Protein 3B85 (pdb70)

B-factor: mean 59.07, std 11.17, range [37.69, 152.29]

Solvent-accessible surface area: 19766 Å² total

Foldseek 3Di:
DDDQDDPLSVVQLVLQVPFFEEEEAEDPQLCQQLVLCVQVVCCVVQLFQAEEEEEAPDDPPDDRDDDPPDVVQPVVVVSCVCPPVVCSVVVCVRRYHYYYLSVPDAADERYEYEYEQCVRDACVSVVVVSYHYSYHYYYHVVVVVVCVVCVPPPSYYYRYGYPSSRDDDPVVVVVVVVVD/DDQQDDPLRVVQVVLQVVFFEEEEAEDPQLCQQLVLCVQVVCCVVQLFQAEEEEEAPDDPPDDDDDVVPVVQVVVLVSCVVPPVVCSVVVVVRSYHGYYLVVPPAADERYEYEYEQQQRAAPVSVVVVSYHYSYHYYYHNVGCVVVCVVCVPPPSYYYRYGYPVSRDDDVVVVVVVVVVD

Structure (mmCIF, N/CA/C/O backbone):
data_3B85
#
_entry.id   3B85
#
_cell.length_a   98.668
_cell.length_b   98.668
_cell.length_c   36.675
_cell.angle_alpha   90.000
_cell.angle_beta   90.000
_cell.angle_gamma   120.000
#
_symmetry.space_group_name_H-M   'P 3'
#
loop_
_entity.id
_entity.type
_entity.pdbx_description
1 polymer 'Phosphate starvation-inducible protein'
2 non-polymer 'SULFATE ION'
3 water water
#
loop_
_atom_site.group_PDB
_atom_site.id
_atom_site.type_symbol
_atom_site.label_atom_id
_atom_site.label_alt_id
_atom_site.label_comp_id
_atom_site.label_asym_id
_atom_site.label_entity_id
_atom_site.label_seq_id
_atom_site.pdbx_PDB_ins_code
_atom_site.Cartn_x
_atom_site.Cartn_y
_atom_site.Cartn_z
_atom_site.occupancy
_atom_site.B_iso_or_equiv
_atom_site.auth_seq_id
_atom_site.auth_comp_id
_atom_site.auth_asym_id
_atom_site.auth_atom_id
_atom_site.pdbx_PDB_model_num
ATOM 1 N N . VAL A 1 4 ? 27.183 90.901 4.339 1.00 83.75 116 VAL A N 1
ATOM 2 C CA . VAL A 1 4 ? 26.479 91.453 5.543 1.00 83.31 116 VAL A CA 1
ATOM 3 C C . VAL A 1 4 ? 26.202 90.322 6.571 1.00 83.07 116 VAL A C 1
ATOM 4 O O . VAL A 1 4 ? 27.170 89.752 7.108 1.00 83.23 116 VAL A O 1
ATOM 8 N N . ILE A 1 5 ? 24.928 89.987 6.831 1.00 81.81 117 ILE A N 1
ATOM 9 C CA . ILE A 1 5 ? 24.565 89.059 7.931 1.00 80.93 117 ILE A CA 1
ATOM 10 C C . ILE A 1 5 ? 24.617 87.598 7.469 1.00 79.99 117 ILE A C 1
ATOM 11 O O . ILE A 1 5 ? 23.871 87.205 6.569 1.00 80.62 117 ILE A O 1
ATOM 16 N N . ARG A 1 6 ? 25.490 86.805 8.088 1.00 78.17 118 ARG A N 1
ATOM 17 C CA . ARG A 1 6 ? 25.696 85.416 7.690 1.00 77.25 118 ARG A CA 1
ATOM 18 C C . ARG A 1 6 ? 26.212 84.604 8.864 1.00 75.17 118 ARG A C 1
ATOM 19 O O . ARG A 1 6 ? 26.897 85.162 9.724 1.00 75.22 118 ARG A O 1
ATOM 27 N N . PRO A 1 7 ? 25.891 83.289 8.905 1.00 72.58 119 PRO A N 1
ATOM 28 C CA . PRO A 1 7 ? 26.609 82.362 9.770 1.00 71.26 119 PRO A CA 1
ATOM 29 C C . PRO A 1 7 ? 28.087 82.402 9.425 1.00 68.50 119 PRO A C 1
ATOM 30 O O . PRO A 1 7 ? 28.454 82.413 8.243 1.00 67.58 119 PRO A O 1
ATOM 34 N N . LYS A 1 8 ? 28.923 82.443 10.446 1.00 66.22 120 LYS A N 1
ATOM 35 C CA . LYS A 1 8 ? 30.350 82.463 10.251 1.00 64.69 120 LYS A CA 1
ATOM 36 C C . LYS A 1 8 ? 31.031 81.191 10.791 1.00 63.80 120 LYS A C 1
ATOM 37 O O . LYS A 1 8 ? 32.030 80.782 10.254 1.00 65.00 120 LYS A O 1
ATOM 43 N N . THR A 1 9 ? 30.487 80.551 11.816 1.00 61.32 121 THR A N 1
ATOM 44 C CA . THR A 1 9 ? 31.120 79.384 12.409 1.00 59.20 121 THR A CA 1
ATOM 45 C C . THR A 1 9 ? 30.273 78.164 12.044 1.00 58.11 121 THR A C 1
ATOM 46 O O . THR A 1 9 ? 29.168 78.316 11.531 1.00 57.39 121 THR A O 1
ATOM 50 N N . LEU A 1 10 ? 30.785 76.955 12.291 1.00 56.65 122 LEU A N 1
ATOM 51 C CA . LEU A 1 10 ? 30.023 75.747 11.996 1.00 56.04 122 LEU A CA 1
ATOM 52 C C . LEU A 1 10 ? 28.760 75.736 12.825 1.00 55.65 122 LEU A C 1
ATOM 53 O O . LEU A 1 10 ? 27.667 75.507 12.297 1.00 55.52 122 LEU A O 1
ATOM 58 N N . GLY A 1 11 ? 28.912 76.012 14.119 1.00 55.40 123 GLY A N 1
ATOM 59 C CA . GLY A 1 11 ? 27.773 76.137 15.033 1.00 54.66 123 GLY A CA 1
ATOM 60 C C . GLY A 1 11 ? 26.669 77.065 14.554 1.00 54.28 123 GLY A C 1
ATOM 61 O O . GLY A 1 11 ? 25.511 76.763 14.743 1.00 53.85 123 GLY A O 1
ATOM 62 N N . GLN A 1 12 ? 27.036 78.184 13.933 1.00 53.84 124 GLN A N 1
ATOM 63 C CA . GLN A 1 12 ? 26.071 79.159 13.394 1.00 54.52 124 GLN A CA 1
ATOM 64 C C . GLN A 1 12 ? 25.319 78.644 12.190 1.00 54.96 124 GLN A C 1
ATOM 65 O O . GLN A 1 12 ? 24.112 78.901 12.033 1.00 56.00 124 GLN A O 1
ATOM 71 N N . LYS A 1 13 ? 26.04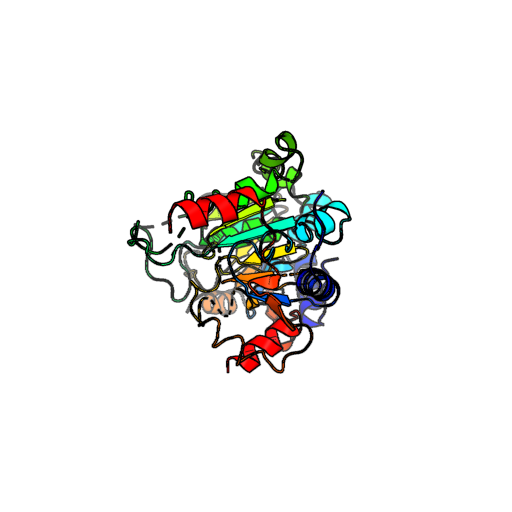1 77.948 11.325 1.00 55.69 125 LYS A N 1
ATOM 72 C CA . LYS A 1 13 ? 25.452 77.349 10.124 1.00 56.60 125 LYS A CA 1
ATOM 73 C C . LYS A 1 13 ? 24.414 76.329 10.539 1.00 55.39 125 LYS A C 1
ATOM 74 O O . LYS A 1 13 ? 23.318 76.280 9.990 1.00 55.69 125 LYS A O 1
ATOM 80 N N . HIS A 1 14 ? 24.760 75.545 11.551 1.00 54.94 126 HIS A N 1
ATOM 81 C CA . HIS A 1 14 ? 23.924 74.442 12.000 1.00 53.81 126 HIS A CA 1
ATOM 82 C C . HIS A 1 14 ? 22.663 74.977 12.608 1.00 54.05 126 HIS A C 1
ATOM 83 O O . HIS A 1 14 ? 21.580 74.414 12.431 1.00 54.48 126 HIS A O 1
ATOM 90 N N . TYR A 1 15 ? 22.816 76.108 13.293 1.00 54.24 127 TYR A N 1
ATOM 91 C CA . TYR A 1 15 ? 21.704 76.804 13.958 1.00 53.86 127 TYR A CA 1
ATOM 92 C C . TYR A 1 15 ? 20.656 77.315 12.983 1.00 53.67 127 TYR A C 1
ATOM 93 O O . TYR A 1 15 ? 19.487 77.178 13.153 1.00 54.30 127 TYR A O 1
ATOM 102 N N . VAL A 1 16 ? 21.120 77.932 11.943 1.00 55.03 128 VAL A N 1
ATOM 103 C CA . VAL A 1 16 ? 20.255 78.534 10.938 1.00 55.51 128 VAL A CA 1
ATOM 104 C C . VAL A 1 16 ? 19.569 77.401 10.172 1.00 55.75 128 VAL A C 1
ATOM 105 O O . VAL A 1 16 ? 18.392 77.442 9.911 1.00 56.20 128 VAL A O 1
ATOM 109 N N . ASP A 1 17 ? 20.326 76.366 9.861 1.00 56.06 129 ASP A N 1
ATOM 110 C CA . ASP A 1 17 ? 19.772 75.110 9.352 1.00 56.64 129 ASP A CA 1
ATOM 111 C C . ASP A 1 17 ? 18.666 74.481 10.241 1.00 56.23 129 ASP A C 1
ATOM 112 O O . ASP A 1 17 ? 17.683 73.994 9.739 1.00 56.17 129 ASP A O 1
ATOM 117 N N . ALA A 1 18 ? 18.803 74.544 11.566 1.00 56.34 130 ALA A N 1
ATOM 118 C CA . ALA A 1 18 ? 17.779 74.068 12.483 1.00 55.25 130 ALA A CA 1
ATOM 119 C C . ALA A 1 18 ? 16.546 74.947 12.410 1.00 55.35 130 ALA A C 1
ATOM 120 O O . ALA A 1 18 ? 15.434 74.445 12.356 1.00 55.61 130 ALA A O 1
ATOM 122 N N . ILE A 1 19 ? 16.722 76.260 12.417 1.00 55.70 131 ILE A N 1
ATOM 123 C CA . ILE A 1 19 ? 15.600 77.171 12.228 1.00 55.64 131 ILE A CA 1
ATOM 124 C C . ILE A 1 19 ? 14.880 76.836 10.914 1.00 56.48 131 ILE A C 1
ATOM 125 O O . ILE A 1 19 ? 13.669 76.797 10.861 1.00 56.55 131 ILE A O 1
ATOM 130 N N . ASP A 1 20 ? 15.613 76.561 9.852 1.00 57.66 132 ASP A N 1
ATOM 131 C CA . ASP A 1 20 ? 14.955 76.219 8.596 1.00 58.31 132 ASP A CA 1
ATOM 132 C C . ASP A 1 20 ? 14.088 74.954 8.665 1.00 59.00 132 ASP A C 1
ATOM 133 O O . ASP A 1 20 ? 13.085 74.861 7.998 1.00 58.97 132 ASP A O 1
ATOM 138 N N . THR A 1 21 ? 14.476 73.977 9.464 1.00 59.25 133 THR A N 1
ATOM 139 C CA . THR A 1 21 ? 13.886 72.662 9.340 1.00 59.82 133 THR A CA 1
ATOM 140 C C . THR A 1 21 ? 12.991 72.274 10.525 1.00 59.53 133 THR A C 1
ATOM 141 O O . THR A 1 21 ? 12.423 71.186 10.531 1.00 58.69 133 THR A O 1
ATOM 145 N N . ASN A 1 22 ? 12.883 73.161 11.514 1.00 59.70 134 ASN A N 1
ATOM 146 C CA . ASN A 1 22 ? 12.101 72.926 12.740 1.00 59.19 134 ASN A CA 1
ATOM 147 C C . ASN A 1 22 ? 11.157 74.090 13.000 1.00 58.58 134 ASN A C 1
ATOM 148 O O . ASN A 1 22 ? 11.435 75.217 12.628 1.00 58.89 134 ASN A O 1
ATOM 153 N N . THR A 1 23 ? 10.034 73.789 13.653 1.00 57.84 135 THR A N 1
ATOM 154 C CA . THR A 1 23 ? 9.056 74.779 14.017 1.00 57.03 135 THR A CA 1
ATOM 155 C C . THR A 1 23 ? 9.463 75.551 15.277 1.00 56.63 135 THR A C 1
ATOM 156 O O . THR A 1 23 ? 9.134 76.751 15.363 1.00 56.25 135 THR A O 1
ATOM 160 N N . ILE A 1 24 ? 10.148 74.895 16.226 1.00 55.31 136 ILE A N 1
ATOM 161 C CA . ILE A 1 24 ? 10.642 75.578 17.419 1.00 55.61 136 ILE A CA 1
ATOM 162 C C . ILE A 1 24 ? 12.107 75.239 17.606 1.00 56.00 136 ILE A C 1
ATOM 163 O O . ILE A 1 24 ? 12.475 74.071 17.626 1.00 55.35 136 ILE A O 1
ATOM 168 N N . VAL A 1 25 ? 12.929 76.275 17.738 1.00 55.76 137 VAL A N 1
ATOM 169 C CA . VAL A 1 25 ? 14.320 76.119 17.994 1.00 56.39 137 VAL A CA 1
ATOM 170 C C . VAL A 1 25 ? 14.701 76.900 19.262 1.00 57.07 137 VAL A C 1
ATOM 171 O O . VAL A 1 25 ? 14.199 78.013 19.513 1.00 58.10 137 VAL A O 1
ATOM 175 N N . PHE A 1 26 ? 15.572 76.282 20.050 1.00 57.64 138 PHE A N 1
ATOM 176 C CA . PHE A 1 26 ? 16.198 76.902 21.233 1.00 57.77 138 PHE A CA 1
ATOM 177 C C . PHE A 1 26 ? 17.640 77.173 20.859 1.00 57.23 138 PHE A C 1
ATOM 178 O O . PHE A 1 26 ? 18.346 76.267 20.523 1.00 55.70 138 PHE A O 1
ATOM 186 N N . GLY A 1 27 ? 18.014 78.447 20.839 1.00 58.28 139 GLY A N 1
ATOM 187 C CA . GLY A 1 27 ? 19.364 78.877 20.542 1.00 58.40 139 GLY A CA 1
ATOM 188 C C . GLY A 1 27 ? 19.968 79.319 21.855 1.00 59.27 139 GLY A C 1
ATOM 189 O O . GLY A 1 27 ? 19.676 80.411 22.347 1.00 58.81 139 GLY A O 1
ATOM 190 N N . LEU A 1 28 ? 20.823 78.477 22.428 1.00 59.71 140 LEU A N 1
ATOM 191 C CA . LEU A 1 28 ? 21.438 78.802 23.705 1.00 60.36 140 LEU A CA 1
ATOM 192 C C . LEU A 1 28 ? 22.912 79.026 23.525 1.00 60.06 140 LEU A C 1
ATOM 193 O O . LEU A 1 28 ? 23.590 78.212 22.972 1.00 60.69 140 LEU A O 1
ATOM 198 N N . GLY A 1 29 ? 23.417 80.156 23.978 1.00 60.78 141 GLY A N 1
ATOM 199 C CA . GLY A 1 29 ? 24.852 80.395 23.929 1.00 60.26 141 GLY A CA 1
ATOM 200 C C . GLY A 1 29 ? 25.186 81.683 24.622 1.00 60.01 141 GLY A C 1
ATOM 201 O O . GLY A 1 29 ? 24.291 82.350 25.131 1.00 60.41 141 GLY A O 1
ATOM 202 N N . PRO A 1 30 ? 26.474 82.043 24.630 1.00 59.07 142 PRO A N 1
ATOM 203 C CA . PRO A 1 30 ? 26.938 83.263 25.231 1.00 58.62 142 PRO A CA 1
ATOM 204 C C . PRO A 1 30 ? 26.639 84.480 24.365 1.00 58.71 142 PRO A C 1
ATOM 205 O O . PRO A 1 30 ? 26.478 84.350 23.152 1.00 58.79 142 PRO A O 1
ATOM 209 N N . ALA A 1 31 ? 26.596 85.656 24.988 1.00 58.06 143 ALA A N 1
ATOM 210 C CA . ALA A 1 31 ? 26.558 86.924 24.244 1.00 58.10 143 ALA A CA 1
ATOM 211 C C . ALA A 1 31 ? 27.534 86.881 23.084 1.00 57.52 143 ALA A C 1
ATOM 212 O O . ALA A 1 31 ? 28.657 86.476 23.284 1.00 58.10 143 ALA A O 1
ATOM 214 N N . GLY A 1 32 ? 27.120 87.312 21.898 1.00 56.95 144 GLY A N 1
ATOM 215 C CA . GLY A 1 32 ? 28.021 87.464 20.752 1.00 56.39 144 GLY A CA 1
ATOM 216 C C . GLY A 1 32 ? 28.109 86.240 19.851 1.00 56.18 144 GLY A C 1
ATOM 217 O O . GLY A 1 32 ? 28.806 86.265 18.844 1.00 56.92 144 GLY A O 1
ATOM 218 N N . SER A 1 33 ? 27.368 85.184 20.180 1.00 56.15 145 SER A N 1
ATOM 219 C CA . SER A 1 33 ? 27.409 83.900 19.434 1.00 55.92 145 SER A CA 1
ATOM 220 C C . SER A 1 33 ? 26.412 83.843 18.281 1.00 55.85 145 SER A C 1
ATOM 221 O O . SER A 1 33 ? 26.371 82.858 17.533 1.00 55.41 145 SER A O 1
ATOM 224 N N . GLY A 1 34 ? 25.613 84.912 18.149 1.00 56.55 146 GLY A N 1
ATOM 225 C CA . GLY A 1 34 ? 24.648 85.082 17.054 1.00 56.16 146 GLY A CA 1
ATOM 226 C C . GLY A 1 34 ? 23.325 84.422 17.344 1.00 56.64 146 GLY A C 1
ATOM 227 O O . GLY A 1 34 ? 22.479 84.353 16.483 1.00 56.96 146 GLY A O 1
ATOM 228 N N . LYS A 1 35 ? 23.141 83.952 18.571 1.00 57.88 147 LYS A N 1
ATOM 229 C CA . LYS A 1 35 ? 21.948 83.223 18.953 1.00 59.18 147 LYS A CA 1
ATOM 230 C C . LYS A 1 35 ? 20.685 84.063 18.767 1.00 59.56 147 LYS A C 1
ATOM 231 O O . LYS A 1 35 ? 19.657 83.547 18.286 1.00 61.39 147 LYS A O 1
ATOM 237 N N . THR A 1 36 ? 20.755 85.347 19.101 1.00 59.78 148 THR A N 1
ATOM 238 C CA . THR A 1 36 ? 19.592 86.266 18.963 1.00 59.55 148 THR A CA 1
ATOM 239 C C . THR A 1 36 ? 19.592 86.973 17.636 1.00 58.39 148 THR A C 1
ATOM 240 O O . THR A 1 36 ? 18.608 87.011 16.933 1.00 58.84 148 THR A O 1
ATOM 244 N N . TYR A 1 37 ? 20.735 87.483 17.273 1.00 57.78 149 TYR A N 1
ATOM 245 C CA . TYR A 1 37 ? 20.911 88.164 16.005 1.00 57.10 149 TYR A CA 1
ATOM 246 C C . TYR A 1 37 ? 20.535 87.360 14.749 1.00 56.48 149 TYR A C 1
ATOM 247 O O . TYR A 1 37 ? 19.967 87.903 13.816 1.00 54.85 149 TYR A O 1
ATOM 256 N N . LEU A 1 38 ? 20.927 86.077 14.709 1.00 56.09 150 LEU A N 1
ATOM 257 C CA . LEU A 1 38 ? 20.738 85.264 13.508 1.00 55.23 150 LEU A CA 1
ATOM 258 C C . LEU A 1 38 ? 19.309 84.770 13.483 1.00 55.18 150 LEU A C 1
ATOM 259 O O . LEU A 1 38 ? 18.756 84.570 12.417 1.00 55.95 150 LEU A O 1
ATOM 264 N N . ALA A 1 39 ? 18.692 84.615 14.646 1.00 54.90 151 ALA A N 1
ATOM 265 C CA . ALA A 1 39 ? 17.257 84.331 14.688 1.00 55.35 151 ALA A CA 1
ATOM 266 C C . ALA A 1 39 ? 16.441 85.489 14.052 1.00 55.75 151 ALA A C 1
ATOM 267 O O . ALA A 1 39 ? 15.575 85.281 13.192 1.00 54.88 151 ALA A O 1
ATOM 277 N N . ALA A 1 41 ? 17.587 87.812 11.972 1.00 55.78 153 ALA A N 1
ATOM 278 C CA . ALA A 1 41 ? 17.853 87.863 10.527 1.00 55.62 153 ALA A CA 1
ATOM 279 C C . ALA A 1 41 ? 16.954 86.838 9.768 1.00 55.24 153 ALA A C 1
ATOM 280 O O . ALA A 1 41 ? 16.425 87.118 8.690 1.00 54.73 153 ALA A O 1
ATOM 282 N N . LYS A 1 42 ? 16.736 85.666 10.349 1.00 54.77 154 LYS A N 1
ATOM 283 C CA . LYS A 1 42 ? 15.864 84.689 9.700 1.00 54.50 154 LYS A CA 1
ATOM 284 C C . LYS A 1 42 ? 14.412 85.121 9.771 1.00 54.08 154 LYS A C 1
ATOM 285 O O . LYS A 1 42 ? 13.618 84.885 8.844 1.00 54.19 154 LYS A O 1
ATOM 291 N N . ALA A 1 43 ? 14.046 85.763 10.871 1.00 53.98 155 ALA A N 1
ATOM 292 C CA . ALA A 1 43 ? 12.686 86.295 10.996 1.00 53.01 155 ALA A CA 1
ATOM 293 C C . ALA A 1 43 ? 12.444 87.297 9.877 1.00 53.07 155 ALA A C 1
ATOM 294 O O . ALA A 1 43 ? 11.474 87.181 9.103 1.00 53.88 155 ALA A O 1
ATOM 296 N N . VAL A 1 44 ? 13.351 88.255 9.739 1.00 52.97 156 VAL A N 1
ATOM 297 C CA . VAL A 1 44 ? 13.202 89.289 8.721 1.00 53.27 156 VAL A CA 1
ATOM 298 C C . VAL A 1 44 ? 13.141 88.659 7.326 1.00 53.82 156 VAL A C 1
ATOM 299 O O . VAL A 1 44 ? 12.373 89.095 6.487 1.00 54.43 156 VAL A O 1
ATOM 303 N N . GLN A 1 45 ? 13.934 87.635 7.095 1.00 54.85 157 GLN A N 1
ATOM 304 C CA . GLN A 1 45 ? 13.982 86.917 5.814 1.00 55.48 157 GLN A CA 1
ATOM 305 C C . GLN A 1 45 ? 12.653 86.243 5.523 1.00 55.67 157 GLN A C 1
ATOM 306 O O . GLN A 1 45 ? 12.161 86.305 4.405 1.00 55.88 157 GLN A O 1
ATOM 312 N N . ALA A 1 46 ? 12.095 85.589 6.541 1.00 55.56 158 ALA A N 1
ATOM 313 C CA . ALA A 1 46 ? 10.767 84.965 6.465 1.00 55.17 158 ALA A CA 1
ATOM 314 C C . ALA A 1 46 ? 9.684 85.998 6.075 1.00 55.31 158 ALA A C 1
ATOM 315 O O . ALA A 1 46 ? 8.873 85.762 5.179 1.00 55.07 158 ALA A O 1
ATOM 317 N N . LEU A 1 47 ? 9.685 87.142 6.753 1.00 56.09 159 LEU A N 1
ATOM 318 C CA . LEU A 1 47 ? 8.723 88.212 6.484 1.00 56.38 159 LEU A CA 1
ATOM 319 C C . LEU A 1 47 ? 8.817 88.691 5.065 1.00 57.00 159 LEU A C 1
ATOM 320 O O . LEU A 1 47 ? 7.821 88.852 4.373 1.00 57.47 159 LEU A O 1
ATOM 325 N N . GLN A 1 48 ? 10.034 88.914 4.630 1.00 58.12 160 GLN A N 1
ATOM 326 C CA . GLN A 1 48 ? 10.297 89.504 3.326 1.00 59.29 160 GLN A CA 1
ATOM 327 C C . GLN A 1 48 ? 9.888 88.573 2.201 1.00 59.44 160 GLN A C 1
ATOM 328 O O . GLN A 1 48 ? 9.458 89.028 1.155 1.00 60.65 160 GLN A O 1
ATOM 334 N N . SER A 1 49 ? 10.064 87.269 2.407 1.00 59.55 161 SER A N 1
ATOM 335 C CA . SER A 1 49 ? 9.767 86.277 1.381 1.00 59.69 161 SER A CA 1
ATOM 336 C C . SER A 1 49 ? 8.371 85.685 1.592 1.00 59.75 161 SER A C 1
ATOM 337 O O . SER A 1 49 ? 8.013 84.660 0.990 1.00 59.24 161 SER A O 1
ATOM 340 N N . LYS A 1 50 ? 7.600 86.362 2.451 1.00 59.83 162 LYS A N 1
ATOM 341 C CA . LYS A 1 50 ? 6.208 86.025 2.771 1.00 60.24 162 LYS A CA 1
ATOM 342 C C . LYS A 1 50 ? 5.961 84.654 3.356 1.00 59.08 162 LYS A C 1
ATOM 343 O O . LYS A 1 50 ? 4.860 84.181 3.249 1.00 59.29 162 LYS A O 1
ATOM 349 N N . GLN A 1 51 ? 6.953 84.020 3.969 1.00 58.41 163 GLN A N 1
ATOM 350 C CA . GLN A 1 51 ? 6.711 82.797 4.697 1.00 58.36 163 GLN A CA 1
ATOM 351 C C . GLN A 1 51 ? 5.857 83.095 5.950 1.00 57.24 163 GLN A C 1
ATOM 352 O O . GLN A 1 51 ? 5.141 82.241 6.420 1.00 56.39 163 GLN A O 1
ATOM 358 N N . VAL A 1 52 ? 5.973 84.303 6.495 1.00 56.62 164 VAL A N 1
ATOM 359 C CA . VAL A 1 52 ? 5.164 84.747 7.640 1.00 56.28 164 VAL A CA 1
ATOM 360 C C . VAL A 1 52 ? 4.663 86.168 7.329 1.00 56.00 164 VAL A C 1
ATOM 361 O O . VAL A 1 52 ? 5.159 86.797 6.395 1.00 56.11 164 VAL A O 1
ATOM 365 N N . SER A 1 53 ? 3.647 86.654 8.034 1.00 55.97 165 SER A N 1
ATOM 366 C CA . SER A 1 53 ? 3.176 88.047 7.793 1.00 56.95 165 SER A CA 1
ATOM 367 C C . SER A 1 53 ? 3.478 88.987 8.937 1.00 56.16 165 SER A C 1
ATOM 368 O O . SER A 1 53 ? 3.198 90.156 8.867 1.00 56.55 165 SER A O 1
ATOM 371 N N . ARG A 1 54 ? 4.077 88.477 9.986 1.00 56.40 166 ARG A N 1
ATOM 372 C CA . ARG A 1 54 ? 4.573 89.320 11.023 1.00 56.68 166 ARG A CA 1
ATOM 373 C C . ARG A 1 54 ? 5.628 88.688 11.927 1.00 55.94 166 ARG A C 1
ATOM 374 O O . ARG A 1 54 ? 5.751 87.461 12.019 1.00 55.52 166 ARG A O 1
ATOM 382 N N . ILE A 1 55 ? 6.377 89.571 12.579 1.00 55.52 167 ILE A N 1
ATOM 383 C CA . ILE A 1 55 ? 7.483 89.234 13.461 1.00 55.07 167 ILE A CA 1
ATOM 384 C C . ILE A 1 55 ? 7.125 89.735 14.863 1.00 54.53 167 ILE A C 1
ATOM 385 O O . ILE A 1 55 ? 6.740 90.871 15.033 1.00 54.38 167 ILE A O 1
ATOM 390 N N . ILE A 1 56 ? 7.217 88.881 15.865 1.00 54.37 168 ILE A N 1
ATOM 391 C CA . ILE A 1 56 ? 7.029 89.309 17.236 1.00 53.85 168 ILE A CA 1
ATOM 392 C C . ILE A 1 56 ? 8.304 88.980 17.994 1.00 53.54 168 ILE A C 1
ATOM 393 O O . ILE A 1 56 ? 8.745 87.821 18.042 1.00 51.02 168 ILE A O 1
ATOM 398 N N . LEU A 1 57 ? 8.898 90.034 18.560 1.00 53.73 169 LEU A N 1
ATOM 399 C CA . LEU A 1 57 ? 10.135 89.947 19.356 1.00 53.87 169 LEU A CA 1
ATOM 400 C C . LEU A 1 57 ? 9.786 90.226 20.786 1.00 53.92 169 LEU A C 1
ATOM 401 O O . LEU A 1 57 ? 9.166 91.208 21.058 1.00 53.14 169 LEU A O 1
ATOM 406 N N . THR A 1 58 ? 10.220 89.377 21.706 1.00 55.38 170 THR A N 1
ATOM 407 C CA . THR A 1 58 ? 9.759 89.473 23.069 1.00 56.14 170 THR A CA 1
ATOM 408 C C . THR A 1 58 ? 10.863 89.086 24.066 1.00 56.86 170 THR A C 1
ATOM 409 O O . THR A 1 58 ? 11.741 88.312 23.740 1.00 55.99 170 THR A O 1
ATOM 413 N N . ARG A 1 59 ? 10.828 89.712 25.253 1.00 58.21 171 ARG A N 1
ATOM 414 C CA . ARG A 1 59 ? 11.799 89.505 26.334 1.00 58.60 171 ARG A CA 1
ATOM 415 C C . ARG A 1 59 ? 11.022 89.574 27.636 1.00 58.68 171 ARG A C 1
ATOM 416 O O . ARG A 1 59 ? 10.054 90.286 27.720 1.00 58.17 171 ARG A O 1
ATOM 424 N N . PRO A 1 60 ? 11.439 88.829 28.653 1.00 59.71 172 PRO A N 1
ATOM 425 C CA . PRO A 1 60 ? 10.823 88.991 29.966 1.00 61.42 172 PRO A CA 1
ATOM 426 C C . PRO A 1 60 ? 11.261 90.272 30.692 1.00 62.00 172 PRO A C 1
ATOM 427 O O . PRO A 1 60 ? 12.333 90.802 30.414 1.00 61.56 172 PRO A O 1
ATOM 431 N N . ALA A 1 61 ? 10.419 90.747 31.608 1.00 63.44 173 ALA A N 1
ATOM 432 C CA . ALA A 1 61 ? 10.668 91.969 32.365 1.00 64.73 173 ALA A CA 1
ATOM 433 C C . ALA A 1 61 ? 11.543 91.695 33.593 1.00 65.85 173 ALA A C 1
ATOM 434 O O . ALA A 1 61 ? 11.196 92.052 34.720 1.00 66.62 173 ALA A O 1
ATOM 436 N N . VAL A 1 62 ? 12.692 91.084 33.353 1.00 66.97 174 VAL A N 1
ATOM 437 C CA . VAL A 1 62 ? 13.603 90.630 34.395 1.00 67.68 174 VAL A CA 1
ATOM 438 C C . VAL A 1 62 ? 14.953 90.508 33.702 1.00 68.42 174 VAL A C 1
ATOM 439 O O . VAL A 1 62 ? 15.017 90.013 32.567 1.00 68.73 174 VAL A O 1
ATOM 443 N N . GLU A 1 63 ? 16.017 90.934 34.380 1.00 69.12 175 GLU A N 1
ATOM 444 C CA . GLU A 1 63 ? 17.367 90.849 33.846 1.00 69.40 175 GLU A CA 1
ATOM 445 C C . GLU A 1 63 ? 18.374 90.487 34.928 1.00 69.37 175 GLU A C 1
ATOM 446 O O . GLU A 1 63 ? 18.352 91.074 36.018 1.00 69.43 175 GLU A O 1
ATOM 452 N N . ALA A 1 64 ? 19.271 89.551 34.595 1.00 69.51 176 ALA A N 1
ATOM 453 C CA . ALA A 1 64 ? 20.347 89.080 35.498 1.00 69.52 176 ALA A CA 1
ATOM 454 C C . ALA A 1 64 ? 21.133 90.212 36.171 1.00 69.48 176 ALA A C 1
ATOM 455 O O . ALA A 1 64 ? 21.598 91.137 35.507 1.00 69.76 176 ALA A O 1
ATOM 457 N N . GLY A 1 65 ? 21.247 90.149 37.495 1.00 69.34 177 GLY A N 1
ATOM 458 C CA . GLY A 1 65 ? 22.060 91.103 38.253 1.00 69.20 177 GLY A CA 1
ATOM 459 C C . GLY A 1 65 ? 21.587 92.549 38.257 1.00 69.09 177 GLY A C 1
ATOM 460 O O . GLY A 1 65 ? 22.304 93.435 38.742 1.00 69.42 177 GLY A O 1
ATOM 461 N N . GLU A 1 66 ? 20.393 92.796 37.721 1.00 68.70 178 GLU A N 1
ATOM 462 C CA . GLU A 1 66 ? 19.760 94.107 37.815 1.00 68.58 178 GLU A CA 1
ATOM 463 C C . GLU A 1 66 ? 18.764 94.117 38.959 1.00 67.52 178 GLU A C 1
ATOM 464 O O . GLU A 1 66 ? 18.051 93.139 39.164 1.00 67.59 178 GLU A O 1
ATOM 470 N N . LYS A 1 67 ? 18.696 95.227 39.682 1.00 66.53 179 LYS A N 1
ATOM 471 C CA . LYS A 1 67 ? 17.709 95.383 40.740 1.00 65.86 179 LYS A CA 1
ATOM 472 C C . LYS A 1 67 ? 16.312 95.478 40.123 1.00 65.62 179 LYS A C 1
ATOM 473 O O . LYS A 1 67 ? 16.152 95.951 39.007 1.00 64.88 179 LYS A O 1
ATOM 479 N N . LEU A 1 68 ? 15.317 94.976 40.842 1.00 65.98 180 LEU A N 1
ATOM 480 C CA . LEU A 1 68 ? 13.922 95.087 40.438 1.00 66.61 180 LEU A CA 1
ATOM 481 C C . LEU A 1 68 ? 13.594 96.562 40.209 1.00 67.20 180 LEU A C 1
ATOM 482 O O . LEU A 1 68 ? 13.930 97.408 41.043 1.00 66.81 180 LEU A O 1
ATOM 487 N N . GLY A 1 69 ? 12.951 96.859 39.077 1.00 68.23 181 GLY A N 1
ATOM 488 C CA . GLY A 1 69 ? 12.719 98.242 38.641 1.00 69.16 181 GLY A CA 1
ATOM 489 C C . GLY A 1 69 ? 11.298 98.811 38.676 1.00 70.09 181 GLY A C 1
ATOM 490 O O . GLY A 1 69 ? 11.120 100.004 38.418 1.00 70.34 181 GLY A O 1
ATOM 491 N N . PHE A 1 70 ? 10.288 97.996 38.999 1.00 71.15 182 PHE A N 1
ATOM 492 C CA . PHE A 1 70 ? 8.872 98.456 38.989 1.00 71.90 182 PHE A CA 1
ATOM 493 C C . PHE A 1 70 ? 7.962 97.644 39.926 1.00 72.63 182 PHE A C 1
ATOM 494 O O . PHE A 1 70 ? 8.402 96.647 40.503 1.00 72.88 182 PHE A O 1
ATOM 502 N N . LEU A 1 71 ? 6.696 98.057 40.052 1.00 73.35 183 LEU A N 1
ATOM 503 C CA . LEU A 1 71 ? 5.651 97.211 40.667 1.00 73.80 183 LEU A CA 1
ATOM 504 C C . LEU A 1 71 ? 5.288 96.081 39.674 1.00 74.43 183 LEU A C 1
ATOM 505 O O . LEU A 1 71 ? 4.727 96.363 38.608 1.00 75.01 183 LEU A O 1
ATOM 510 N N . PRO A 1 72 ? 5.611 94.806 40.009 1.00 74.80 184 PRO A N 1
ATOM 511 C CA . PRO A 1 72 ? 5.655 93.740 38.994 1.00 74.99 184 PRO A CA 1
ATOM 512 C C . PRO A 1 72 ? 4.321 93.464 38.269 1.00 75.42 184 PRO A C 1
ATOM 513 O O . PRO A 1 72 ? 3.240 93.666 38.850 1.00 75.31 184 PRO A O 1
ATOM 517 N N . GLY A 1 73 ? 4.421 93.007 37.014 1.00 75.69 185 GLY A N 1
ATOM 518 C CA . GLY A 1 73 ? 3.254 92.703 36.172 1.00 75.68 185 GLY A CA 1
ATOM 519 C C . GLY A 1 73 ? 2.753 93.919 35.404 1.00 75.92 185 GLY A C 1
ATOM 520 O O . GLY A 1 73 ? 2.383 94.945 35.995 1.00 75.88 185 GLY A O 1
ATOM 521 N N . ASP A 1 80 ? 11.084 99.050 28.502 1.00 66.77 192 ASP A N 1
ATOM 522 C CA . ASP A 1 80 ? 11.576 99.831 27.359 1.00 67.10 192 ASP A CA 1
ATOM 523 C C . ASP A 1 80 ? 13.108 99.866 27.279 1.00 67.04 192 ASP A C 1
ATOM 524 O O . ASP A 1 80 ? 13.660 99.727 26.183 1.00 67.28 192 ASP A O 1
ATOM 529 N N . PRO A 1 81 ? 13.791 100.059 28.428 1.00 66.42 193 PRO A N 1
ATOM 530 C CA . PRO A 1 81 ? 15.248 99.897 28.483 1.00 66.25 193 PRO A CA 1
ATOM 531 C C . PRO A 1 81 ? 15.717 98.469 28.184 1.00 65.74 193 PRO A C 1
ATOM 532 O O . PRO A 1 81 ? 16.711 98.277 27.475 1.00 65.32 193 PRO A O 1
ATOM 536 N N . TYR A 1 82 ? 15.002 97.477 28.713 1.00 65.36 194 TYR A N 1
ATOM 537 C CA . TYR A 1 82 ? 15.343 96.106 28.417 1.00 64.59 194 TYR A CA 1
ATOM 538 C C . TYR A 1 82 ? 15.022 95.746 26.960 1.00 63.43 194 TYR A C 1
ATOM 539 O O . TYR A 1 82 ? 15.582 94.792 26.451 1.00 61.67 194 TYR A O 1
ATOM 548 N N . LEU A 1 83 ? 14.138 96.514 26.312 1.00 62.01 195 LEU A N 1
ATOM 549 C CA . LEU A 1 83 ? 13.662 96.195 24.968 1.00 61.43 195 LEU A CA 1
ATOM 550 C C . LEU A 1 83 ? 14.424 96.940 23.873 1.00 60.68 195 LEU A C 1
ATOM 551 O O . LEU A 1 83 ? 14.388 96.560 22.711 1.00 59.80 195 LEU A O 1
ATOM 556 N N . ARG A 1 84 ? 15.150 97.974 24.270 1.00 60.44 196 ARG A N 1
ATOM 557 C CA A ARG A 1 84 ? 15.852 98.829 23.315 0.50 60.23 196 ARG A CA 1
ATOM 558 C CA B ARG A 1 84 ? 15.868 98.837 23.330 0.50 60.33 196 ARG A CA 1
ATOM 559 C C . ARG A 1 84 ? 16.801 98.066 22.373 1.00 59.83 196 ARG A C 1
ATOM 560 O O . ARG A 1 84 ? 16.805 98.310 21.174 1.00 59.21 196 ARG A O 1
ATOM 575 N N . PRO A 1 85 ? 17.608 97.134 22.904 1.00 59.35 197 PRO A N 1
ATOM 576 C CA . PRO A 1 85 ? 18.489 96.418 21.959 1.00 59.96 197 PRO A CA 1
ATOM 577 C C . PRO A 1 85 ? 17.802 95.585 20.853 1.00 60.12 197 PRO A C 1
ATOM 578 O O . PRO A 1 85 ? 18.407 95.331 19.819 1.00 60.17 197 PRO A O 1
ATOM 582 N N . LEU A 1 86 ? 16.572 95.130 21.081 1.00 60.71 198 LEU A N 1
ATOM 583 C CA . LEU A 1 86 ? 15.829 94.403 20.059 1.00 60.86 198 LEU A CA 1
ATOM 584 C C . LEU A 1 86 ? 15.441 95.357 18.939 1.00 61.04 198 LEU A C 1
ATOM 585 O O . LEU A 1 86 ? 15.658 95.049 17.775 1.00 60.30 198 LEU A O 1
ATOM 590 N N . HIS A 1 87 ? 14.929 96.535 19.296 1.00 61.73 199 HIS A N 1
ATOM 591 C CA . HIS A 1 87 ? 14.706 97.613 18.328 1.00 62.63 199 HIS A CA 1
ATOM 592 C C . HIS A 1 87 ? 15.954 97.971 17.570 1.00 62.90 199 HIS A C 1
ATOM 593 O O . HIS A 1 87 ? 15.928 98.213 16.365 1.00 63.85 199 HIS A O 1
ATOM 600 N N . ASP A 1 88 ? 17.057 98.006 18.284 1.00 62.74 200 ASP A N 1
ATOM 601 C CA . ASP A 1 88 ? 18.285 98.439 17.690 1.00 62.41 200 ASP A CA 1
ATOM 602 C C . ASP A 1 88 ? 18.770 97.501 16.590 1.00 61.95 200 ASP A C 1
ATOM 603 O O . ASP A 1 88 ? 19.119 97.964 15.507 1.00 61.98 200 ASP A O 1
ATOM 608 N N . ALA A 1 89 ? 18.771 96.201 16.876 1.00 61.43 201 ALA A N 1
ATOM 609 C CA . ALA A 1 89 ? 19.215 95.157 15.930 1.00 61.14 201 ALA A CA 1
ATOM 610 C C . ALA A 1 89 ? 18.377 95.065 14.620 1.00 60.86 201 ALA A C 1
ATOM 611 O O . ALA A 1 89 ? 18.851 94.526 13.607 1.00 59.66 201 ALA A O 1
ATOM 613 N N . LEU A 1 90 ? 17.138 95.551 14.669 1.00 60.41 202 LEU A N 1
ATOM 614 C CA . LEU A 1 90 ? 16.307 95.632 13.490 1.00 61.15 202 LEU A CA 1
ATOM 615 C C . LEU A 1 90 ? 16.871 96.597 12.473 1.00 61.30 202 LEU A C 1
ATOM 616 O O . LEU A 1 90 ? 16.684 96.412 11.284 1.00 59.54 202 LEU A O 1
ATOM 621 N N . ARG A 1 91 ? 17.523 97.647 12.970 1.00 62.86 203 ARG A N 1
ATOM 622 C CA . ARG A 1 91 ? 18.165 98.647 12.124 1.00 64.25 203 ARG A CA 1
ATOM 623 C C . ARG A 1 91 ? 19.237 98.022 11.220 1.00 63.88 203 ARG A C 1
ATOM 624 O O . ARG A 1 91 ? 19.542 98.569 10.148 1.00 64.49 203 ARG A O 1
ATOM 632 N N . ASP A 1 92 ? 19.816 96.916 11.653 1.00 63.34 204 ASP A N 1
ATOM 633 C CA . ASP A 1 92 ? 20.768 96.204 10.835 1.00 64.11 204 ASP A CA 1
ATOM 634 C C . ASP A 1 92 ? 20.102 95.448 9.690 1.00 64.83 204 ASP A C 1
ATOM 635 O O . ASP A 1 92 ? 20.747 95.203 8.674 1.00 66.25 204 ASP A O 1
ATOM 648 N N . VAL A 1 94 ? 16.507 95.987 8.589 1.00 62.10 206 VAL A N 1
ATOM 649 C CA . VAL A 1 94 ? 15.400 96.653 7.947 1.00 62.18 206 VAL A CA 1
ATOM 650 C C . VAL A 1 94 ? 15.847 98.064 7.679 1.00 62.02 206 VAL A C 1
ATOM 651 O O . VAL A 1 94 ? 16.658 98.580 8.424 1.00 61.42 206 VAL A O 1
ATOM 655 N N . GLU A 1 95 ? 15.327 98.678 6.620 1.00 62.84 207 GLU A N 1
ATOM 656 C CA . GLU A 1 95 ? 15.618 100.086 6.331 1.00 63.70 207 GLU A CA 1
ATOM 657 C C . GLU A 1 95 ? 15.017 100.953 7.439 1.00 63.91 207 GLU A C 1
ATOM 658 O O . GLU A 1 95 ? 13.800 100.949 7.639 1.00 64.05 207 GLU A O 1
ATOM 664 N N . PRO A 1 96 ? 15.871 101.660 8.195 1.00 64.14 208 PRO A N 1
ATOM 665 C CA . PRO A 1 96 ? 15.438 102.389 9.393 1.00 64.71 208 PRO A CA 1
ATOM 666 C C . PRO A 1 96 ? 14.150 103.238 9.278 1.00 64.47 208 PRO A C 1
ATOM 667 O O . PRO A 1 96 ? 13.385 103.330 10.248 1.00 64.16 208 PRO A O 1
ATOM 671 N N . GLU A 1 97 ? 13.916 103.841 8.123 1.00 65.00 209 GLU A N 1
ATOM 672 C CA . GLU A 1 97 ? 12.667 104.594 7.887 1.00 65.76 209 GLU A CA 1
ATOM 673 C C . GLU A 1 97 ? 11.412 103.682 7.768 1.00 65.91 209 GLU A C 1
ATOM 674 O O . GLU A 1 97 ? 10.307 104.064 8.191 1.00 66.96 209 GLU A O 1
ATOM 680 N N . VAL A 1 98 ? 11.572 102.472 7.232 1.00 65.22 210 VAL A N 1
ATOM 681 C CA . VAL A 1 98 ? 10.454 101.507 7.219 1.00 64.05 210 VAL A CA 1
ATOM 682 C C . VAL A 1 98 ? 10.063 101.047 8.647 1.00 63.30 210 VAL A C 1
ATOM 683 O O . VAL A 1 98 ? 8.915 100.668 8.887 1.00 62.88 210 VAL A O 1
ATOM 687 N N . ILE A 1 99 ? 10.993 101.107 9.602 1.00 62.22 211 ILE A N 1
ATOM 688 C CA . ILE A 1 99 ? 10.766 100.486 10.905 1.00 61.79 211 ILE A CA 1
ATOM 689 C C . ILE A 1 99 ? 9.520 101.016 11.649 1.00 62.04 211 ILE A C 1
ATOM 690 O O . ILE A 1 99 ? 8.670 100.225 12.061 1.00 62.02 211 ILE A O 1
ATOM 695 N N . PRO A 1 100 ? 9.378 102.344 11.797 1.00 62.26 212 PRO A N 1
ATOM 696 C CA . PRO A 1 100 ? 8.184 102.889 12.470 1.00 62.57 212 PRO A CA 1
ATOM 697 C C . PRO A 1 100 ? 6.819 102.546 11.811 1.00 62.18 212 PRO A C 1
ATOM 698 O O . PRO A 1 100 ? 5.830 102.333 12.516 1.00 60.55 212 PRO A O 1
ATOM 702 N N . LYS A 1 101 ? 6.786 102.492 10.482 1.00 62.37 213 LYS A N 1
ATOM 703 C CA . LYS A 1 101 ? 5.592 102.029 9.788 1.00 63.53 213 LYS A CA 1
ATOM 704 C C . LYS A 1 101 ? 5.295 100.536 9.979 1.00 63.39 213 LYS A C 1
ATOM 705 O O . LYS A 1 101 ? 4.130 100.137 9.978 1.00 63.84 213 LYS A O 1
ATOM 711 N N . LEU A 1 102 ? 6.330 99.718 10.159 1.00 63.02 214 LEU A N 1
ATOM 712 C CA . LEU A 1 102 ? 6.128 98.324 10.495 1.00 62.64 214 LEU A CA 1
ATOM 713 C C . LEU A 1 102 ? 5.621 98.238 11.914 1.00 62.13 214 LEU A C 1
ATOM 714 O O . LEU A 1 102 ? 4.691 97.486 12.188 1.00 60.28 214 LEU A O 1
ATOM 727 N N . GLU A 1 104 ? 4.024 100.621 13.471 1.00 64.04 216 GLU A N 1
ATOM 728 C CA A GLU A 1 104 ? 2.697 101.212 13.491 0.50 63.86 216 GLU A CA 1
ATOM 729 C CA B GLU A 1 104 ? 2.695 101.238 13.407 0.50 63.93 216 GLU A CA 1
ATOM 730 C C . GLU A 1 104 ? 1.662 100.201 12.973 1.00 63.78 216 GLU A C 1
ATOM 731 O O . GLU A 1 104 ? 0.602 100.026 13.608 1.00 63.80 216 GLU A O 1
ATOM 742 N N . ALA A 1 105 ? 1.978 99.498 11.884 1.00 62.66 217 ALA A N 1
ATOM 743 C CA . ALA A 1 105 ? 1.037 98.507 11.333 1.00 61.77 217 ALA A CA 1
ATOM 744 C C . ALA A 1 105 ? 0.984 97.225 12.142 1.00 60.74 217 ALA A C 1
ATOM 745 O O . ALA A 1 105 ? 0.227 96.346 11.793 1.00 61.66 217 ALA A O 1
ATOM 747 N N . GLY A 1 106 ? 1.802 97.092 13.194 1.00 59.64 218 GLY A N 1
ATOM 748 C CA . GLY A 1 106 ? 1.972 95.819 13.943 1.00 57.99 218 GLY A CA 1
ATOM 749 C C . GLY A 1 106 ? 2.566 94.603 13.189 1.00 56.58 218 GLY A C 1
ATOM 750 O O . GLY A 1 106 ? 2.418 93.456 13.639 1.00 56.87 218 GLY A O 1
ATOM 751 N N . ILE A 1 107 ? 3.225 94.859 12.059 1.00 54.06 219 ILE A N 1
ATOM 752 C CA . ILE A 1 107 ? 3.902 93.852 11.266 1.00 52.92 219 ILE A CA 1
ATOM 753 C C . ILE A 1 107 ? 5.179 93.415 11.968 1.00 51.69 219 ILE A C 1
ATOM 754 O O . ILE A 1 107 ? 5.588 92.253 11.885 1.00 51.20 219 ILE A O 1
ATOM 759 N N . VAL A 1 108 ? 5.831 94.368 12.636 1.00 50.36 220 VAL A N 1
ATOM 760 C CA . VAL A 1 108 ? 6.843 94.049 13.632 1.00 48.86 220 VAL A CA 1
ATOM 761 C C . VAL A 1 108 ? 6.312 94.513 14.978 1.00 48.53 220 VAL A C 1
ATOM 762 O O . VAL A 1 108 ? 5.843 95.611 15.127 1.00 48.23 220 VAL A O 1
ATOM 766 N N . GLU A 1 109 ? 6.377 93.626 15.948 1.00 48.37 221 GLU A N 1
ATOM 767 C CA . GLU A 1 109 ? 5.926 93.893 17.286 1.00 48.57 221 GLU A CA 1
ATOM 768 C C . GLU A 1 109 ? 7.145 93.622 18.114 1.00 48.37 221 GLU A C 1
ATOM 769 O O . GLU A 1 109 ? 7.837 92.649 17.866 1.00 48.91 221 GLU A O 1
ATOM 775 N N . VAL A 1 110 ? 7.442 94.526 19.031 1.00 48.25 222 VAL A N 1
ATOM 776 C CA . VAL A 1 110 ? 8.441 94.330 20.047 1.00 48.59 222 VAL A CA 1
ATOM 777 C C . VAL A 1 110 ? 7.745 94.575 21.405 1.00 48.85 222 VAL A C 1
ATOM 778 O O . VAL A 1 110 ? 7.283 95.671 21.634 1.00 48.82 222 VAL A O 1
ATOM 782 N N . ALA A 1 111 ? 7.682 93.579 22.292 1.00 49.45 223 ALA A N 1
ATOM 783 C CA . ALA A 1 111 ? 6.776 93.618 23.450 1.00 49.99 223 ALA A CA 1
ATOM 784 C C . ALA A 1 111 ? 7.269 92.751 24.586 1.00 50.68 223 ALA A C 1
ATOM 785 O O . ALA A 1 111 ? 8.086 91.870 24.375 1.00 50.69 223 ALA A O 1
ATOM 787 N N . PRO A 1 112 ? 6.815 93.024 25.818 1.00 51.77 224 PRO A N 1
ATOM 788 C CA . PRO A 1 112 ? 7.166 92.149 26.946 1.00 52.02 224 PRO A CA 1
ATOM 789 C C . PRO A 1 112 ? 6.410 90.844 26.885 1.00 52.74 224 PRO A C 1
ATOM 790 O O . PRO A 1 112 ? 5.302 90.790 26.338 1.00 53.64 224 PRO A O 1
ATOM 794 N N . LEU A 1 113 ? 7.005 89.805 27.456 1.00 52.68 225 LEU A N 1
ATOM 795 C CA . LEU A 1 113 ? 6.404 88.493 27.437 1.00 52.99 225 LEU A CA 1
ATOM 796 C C . LEU A 1 113 ? 4.949 88.507 27.935 1.00 52.95 225 LEU A C 1
ATOM 797 O O . LEU A 1 113 ? 4.096 87.792 27.395 1.00 51.79 225 LEU A O 1
ATOM 802 N N . ALA A 1 114 ? 4.663 89.322 28.952 1.00 53.18 226 ALA A N 1
ATOM 803 C CA . ALA A 1 114 ? 3.276 89.394 29.500 1.00 53.97 226 ALA A CA 1
ATOM 804 C C . ALA A 1 114 ? 2.223 89.683 28.428 1.00 53.88 226 ALA A C 1
ATOM 805 O O . ALA A 1 114 ? 1.066 89.368 28.604 1.00 54.43 226 ALA A O 1
ATOM 807 N N . TYR A 1 115 ? 2.640 90.297 27.327 1.00 54.66 227 TYR A N 1
ATOM 808 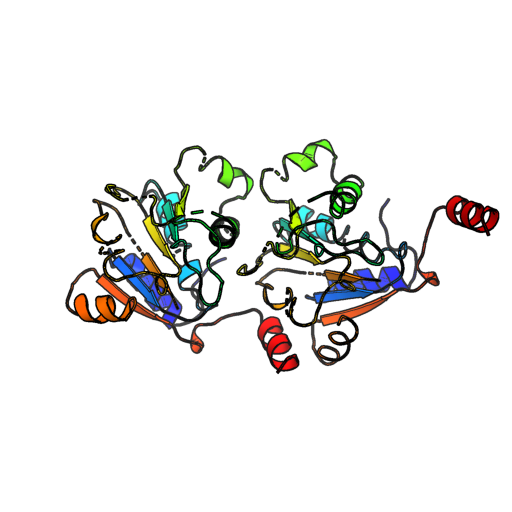C CA . TYR A 1 115 ? 1.727 90.710 26.288 1.00 54.92 227 TYR A CA 1
ATOM 809 C C . TYR A 1 115 ? 1.376 89.560 25.377 1.00 54.62 227 TYR A C 1
ATOM 810 O O . TYR A 1 115 ? 0.560 89.717 24.470 1.00 54.14 227 TYR A O 1
ATOM 827 N N . ARG A 1 117 ? 0.139 86.685 26.679 1.00 53.54 229 ARG A N 1
ATOM 828 C CA A ARG A 1 117 ? -0.910 85.874 27.299 0.50 53.58 229 ARG A CA 1
ATOM 829 C CA B ARG A 1 117 ? -0.972 85.985 27.362 0.50 53.73 229 ARG A CA 1
ATOM 830 C C . ARG A 1 117 ? -2.206 85.910 26.474 1.00 53.25 229 ARG A C 1
ATOM 831 O O . ARG A 1 117 ? -2.559 86.927 25.861 1.00 53.22 229 ARG A O 1
ATOM 846 N N . GLY A 1 118 ? -2.867 84.751 26.426 1.00 52.33 230 GLY A N 1
ATOM 847 C CA . GLY A 1 118 ? -4.134 84.595 25.712 1.00 51.61 230 GLY A CA 1
ATOM 848 C C . GLY A 1 118 ? -4.123 84.629 24.181 1.00 50.98 230 GLY A C 1
ATOM 849 O O . GLY A 1 118 ? -5.193 84.529 23.559 1.00 49.31 230 GLY A O 1
ATOM 850 N N . ARG A 1 119 ? -2.939 84.746 23.557 1.00 50.20 231 ARG A N 1
ATOM 851 C CA . ARG A 1 119 ? -2.864 84.840 22.094 1.00 49.67 231 ARG A CA 1
ATOM 852 C C . ARG A 1 119 ? -2.601 83.511 21.408 1.00 48.64 231 ARG A C 1
ATOM 853 O O . ARG A 1 119 ? -2.207 82.554 22.041 1.00 47.74 231 ARG A O 1
ATOM 861 N N . THR A 1 120 ? -2.914 83.445 20.113 1.00 48.01 232 THR A N 1
ATOM 862 C CA . THR A 1 120 ? -2.528 82.301 19.260 1.00 47.46 232 THR A CA 1
ATOM 863 C C . THR A 1 120 ? -1.842 82.918 18.131 1.00 45.42 232 THR A C 1
ATOM 864 O O . THR A 1 120 ? -2.409 83.767 17.464 1.00 45.01 232 THR A O 1
ATOM 868 N N . LEU A 1 121 ? -0.593 82.538 17.934 1.00 44.37 233 LEU A N 1
ATOM 869 C CA . LEU A 1 121 ? 0.261 83.266 17.018 1.00 43.54 233 LEU A CA 1
ATOM 870 C C . LEU A 1 121 ? 0.373 82.484 15.719 1.00 42.54 233 LEU A C 1
ATOM 871 O O . LEU A 1 121 ? 1.109 81.486 15.603 1.00 42.31 233 LEU A O 1
ATOM 876 N N . ASN A 1 122 ? -0.425 82.920 14.765 1.00 41.98 234 ASN A N 1
ATOM 877 C CA . ASN A 1 122 ? -0.559 82.290 13.454 1.00 41.92 234 ASN A CA 1
ATOM 878 C C . ASN A 1 122 ? 0.234 83.111 12.500 1.00 41.79 234 ASN A C 1
ATOM 879 O O . ASN A 1 122 ? 0.260 84.332 12.602 1.00 42.26 234 ASN A O 1
ATOM 884 N N . ASP A 1 123 ? 0.872 82.456 11.562 1.00 42.75 235 ASP A N 1
ATOM 885 C CA . ASP A 1 123 ? 1.547 83.156 10.446 1.00 43.09 235 ASP A CA 1
ATOM 886 C C . ASP A 1 123 ? 2.568 84.178 10.929 1.00 42.17 235 ASP A C 1
ATOM 887 O O . ASP A 1 123 ? 2.693 85.249 10.391 1.00 42.47 235 ASP A O 1
ATOM 892 N N . ALA A 1 124 ? 3.296 83.807 11.983 1.00 41.74 236 ALA A N 1
ATOM 893 C CA . ALA A 1 124 ? 4.214 84.694 12.690 1.00 40.74 236 ALA A CA 1
ATOM 894 C C . ALA A 1 124 ? 5.567 84.012 12.933 1.00 39.85 236 ALA A C 1
ATOM 895 O O . ALA A 1 124 ? 5.602 82.822 13.180 1.00 39.68 236 ALA A O 1
ATOM 897 N N . PHE A 1 125 ? 6.655 84.790 12.892 1.00 39.69 237 PHE A N 1
ATOM 898 C CA . PHE A 1 125 ? 7.983 84.397 13.399 1.00 39.54 237 PHE A CA 1
ATOM 899 C C . PHE A 1 125 ? 8.159 85.091 14.741 1.00 39.87 237 PHE A C 1
ATOM 900 O O . PHE A 1 125 ? 8.255 86.315 14.789 1.00 39.95 237 PHE A O 1
ATOM 908 N N . VAL A 1 126 ? 8.142 84.298 15.817 1.00 40.42 238 VAL A N 1
ATOM 909 C CA . VAL A 1 126 ? 8.177 84.742 17.196 1.00 40.34 238 VAL A CA 1
ATOM 910 C C . VAL A 1 126 ? 9.506 84.358 17.833 1.00 40.94 238 VAL A C 1
ATOM 911 O O . VAL A 1 126 ? 9.935 83.225 17.750 1.00 40.92 238 VAL A O 1
ATOM 915 N N . ILE A 1 127 ? 10.168 85.326 18.445 1.00 41.94 239 ILE A N 1
ATOM 916 C CA . ILE A 1 127 ? 11.454 85.131 19.118 1.00 41.29 239 ILE A CA 1
ATOM 917 C C . ILE A 1 127 ? 11.276 85.603 20.550 1.00 42.56 239 ILE A C 1
ATOM 918 O O . ILE A 1 127 ? 10.934 86.774 20.763 1.00 42.99 239 ILE A O 1
ATOM 923 N N . LEU A 1 128 ? 11.415 84.677 21.500 1.00 43.09 240 LEU A N 1
ATOM 924 C CA . LEU A 1 128 ? 11.566 85.008 22.909 1.00 44.01 240 LEU A CA 1
ATOM 925 C C . LEU A 1 128 ? 13.036 85.027 23.218 1.00 45.20 240 LEU A C 1
ATOM 926 O O . LEU A 1 128 ? 13.714 83.992 23.134 1.00 44.39 240 LEU A O 1
ATOM 931 N N . ASP A 1 129 ? 13.519 86.205 23.589 1.00 47.47 241 ASP A N 1
ATOM 932 C CA . ASP A 1 129 ? 14.922 86.420 23.939 1.00 49.29 241 ASP A CA 1
ATOM 933 C C . ASP A 1 129 ? 15.145 86.479 25.456 1.00 49.65 241 ASP A C 1
ATOM 934 O O . ASP A 1 129 ? 14.190 86.542 26.217 1.00 48.90 241 ASP A O 1
ATOM 939 N N . GLU A 1 130 ? 16.409 86.352 25.877 1.00 51.09 242 GLU A N 1
ATOM 940 C CA . GLU A 1 130 ? 16.791 86.323 27.285 1.00 52.11 242 GLU A CA 1
ATOM 941 C C . GLU A 1 130 ? 15.938 85.365 28.084 1.00 53.09 242 GLU A C 1
ATOM 942 O O . GLU A 1 130 ? 15.505 85.694 29.183 1.00 54.93 242 GLU A O 1
ATOM 948 N N . ALA A 1 131 ? 15.706 84.186 27.525 1.00 53.01 243 ALA A N 1
ATOM 949 C CA . ALA A 1 131 ? 14.819 83.188 28.086 1.00 53.24 243 ALA A CA 1
ATOM 950 C C . ALA A 1 131 ? 15.352 82.506 29.369 1.00 53.88 243 ALA A C 1
ATOM 951 O O . ALA A 1 131 ? 14.599 81.811 30.088 1.00 54.55 243 ALA A O 1
ATOM 953 N N . GLN A 1 132 ? 16.645 82.637 29.632 1.00 54.04 244 GLN A N 1
ATOM 954 C CA . GLN A 1 132 ? 17.204 82.186 30.903 1.00 54.76 244 GLN A CA 1
ATOM 955 C C . GLN A 1 132 ? 16.519 82.907 32.085 1.00 55.42 244 GLN A C 1
ATOM 956 O O . GLN A 1 132 ? 16.473 82.382 33.175 1.00 55.43 244 GLN A O 1
ATOM 962 N N . ASN A 1 133 ? 15.983 84.100 31.841 1.00 56.27 245 ASN A N 1
ATOM 963 C CA . ASN A 1 133 ? 15.309 84.884 32.863 1.00 57.01 245 ASN A CA 1
ATOM 964 C C . ASN A 1 133 ? 13.818 84.494 33.049 1.00 57.63 245 ASN A C 1
ATOM 965 O O . ASN A 1 133 ? 13.047 85.268 33.624 1.00 57.40 245 ASN A O 1
ATOM 970 N N . THR A 1 134 ? 13.412 83.322 32.550 1.00 58.10 246 THR A N 1
ATOM 971 C CA . THR A 1 134 ? 12.020 82.898 32.634 1.00 58.38 246 THR A CA 1
ATOM 972 C C . THR A 1 134 ? 11.915 81.745 33.591 1.00 58.39 246 THR A C 1
ATOM 973 O O . THR A 1 134 ? 12.912 81.125 33.928 1.00 58.82 246 THR A O 1
ATOM 977 N N . THR A 1 135 ? 10.684 81.475 34.006 1.00 58.61 247 THR A N 1
ATOM 978 C CA . THR A 1 135 ? 10.331 80.305 34.806 1.00 58.72 247 THR A CA 1
ATOM 979 C C . THR A 1 135 ? 9.610 79.294 33.904 1.00 58.65 247 THR A C 1
ATOM 980 O O . THR A 1 135 ? 9.076 79.670 32.853 1.00 57.84 247 THR A O 1
ATOM 984 N N . PRO A 1 136 ? 9.580 78.019 34.326 1.00 59.12 248 PRO A N 1
ATOM 985 C CA . PRO A 1 136 ? 8.808 76.934 33.701 1.00 58.69 248 PRO A CA 1
ATOM 986 C C . PRO A 1 136 ? 7.396 77.340 33.285 1.00 58.19 248 PRO A C 1
ATOM 987 O O . PRO A 1 136 ? 6.989 77.099 32.153 1.00 57.56 248 PRO A O 1
ATOM 991 N N . ALA A 1 137 ? 6.676 77.976 34.202 1.00 57.73 249 ALA A N 1
ATOM 992 C CA . ALA A 1 137 ? 5.316 78.380 33.949 1.00 57.39 249 ALA A CA 1
ATOM 993 C C . ALA A 1 137 ? 5.246 79.420 32.822 1.00 57.10 249 ALA A C 1
ATOM 994 O O . ALA A 1 137 ? 4.407 79.326 31.971 1.00 57.14 249 ALA A O 1
ATOM 996 N N . GLN A 1 138 ? 6.141 80.398 32.816 1.00 56.91 250 GLN A N 1
ATOM 997 C CA . GLN A 1 138 ? 6.165 81.414 31.761 1.00 56.73 250 GLN A CA 1
ATOM 998 C C . GLN A 1 138 ? 6.543 80.824 30.388 1.00 57.29 250 GLN A C 1
ATOM 999 O O . GLN A 1 138 ? 5.957 81.154 29.358 1.00 57.24 250 GLN A O 1
ATOM 1013 N N . LYS A 1 140 ? 6.049 77.711 29.420 1.00 55.81 252 LYS A N 1
ATOM 1014 C CA . LYS A 1 140 ? 4.939 76.883 29.006 1.00 55.95 252 LYS A CA 1
ATOM 1015 C C . LYS A 1 140 ? 3.843 77.736 28.388 1.00 54.69 252 LYS A C 1
ATOM 1016 O O . LYS A 1 140 ? 3.179 77.332 27.431 1.00 53.88 252 LYS A O 1
ATOM 1030 N N . PHE A 1 142 ? 4.458 80.591 26.896 1.00 48.64 254 PHE A N 1
ATOM 1031 C CA . PHE A 1 142 ? 4.975 81.077 25.668 1.00 47.26 254 PHE A CA 1
ATOM 1032 C C . PHE A 1 142 ? 4.823 80.047 24.555 1.00 46.52 254 PHE A C 1
ATOM 1033 O O . PHE A 1 142 ? 4.296 80.337 23.479 1.00 45.43 254 PHE A O 1
ATOM 1041 N N . LEU A 1 143 ? 5.309 78.846 24.804 1.00 46.48 255 LEU A N 1
ATOM 1042 C CA . LEU A 1 143 ? 5.375 77.844 23.757 1.00 45.93 255 LEU A CA 1
ATOM 1043 C C . LEU A 1 143 ? 3.978 77.485 23.261 1.00 46.91 255 LEU A C 1
ATOM 1044 O O . LEU A 1 143 ? 3.766 77.254 22.040 1.00 47.12 255 LEU A O 1
ATOM 1049 N N . THR A 1 144 ? 3.006 77.489 24.183 1.00 46.38 256 THR A N 1
ATOM 1050 C CA . THR A 1 144 ? 1.632 77.135 23.831 1.00 46.52 256 THR A CA 1
ATOM 1051 C C . THR A 1 144 ? 0.841 78.250 23.118 1.00 46.75 256 THR A C 1
ATOM 1052 O O . THR A 1 144 ? -0.322 78.061 22.781 1.00 47.10 256 THR A O 1
ATOM 1056 N N . ARG A 1 145 ? 1.489 79.379 22.820 1.00 46.37 257 ARG A N 1
ATOM 1057 C CA . ARG A 1 145 ? 0.920 80.391 21.931 1.00 45.72 257 ARG A CA 1
ATOM 1058 C C . ARG A 1 145 ? 1.086 79.991 20.470 1.00 45.29 257 ARG A C 1
ATOM 1059 O O . ARG A 1 145 ? 0.596 80.690 19.591 1.00 44.79 257 ARG A O 1
ATOM 1067 N N . LEU A 1 146 ? 1.822 78.917 20.196 1.00 44.61 258 LEU A N 1
ATOM 1068 C CA . LEU A 1 146 ? 2.112 78.534 18.821 1.00 44.85 258 LEU A CA 1
ATOM 1069 C C . LEU A 1 146 ? 0.836 78.314 18.016 1.00 45.03 258 LEU A C 1
ATOM 1070 O O . LEU A 1 146 ? 0.047 77.448 18.363 1.00 44.68 258 LEU A O 1
ATOM 1075 N N . GLY A 1 147 ? 0.654 79.063 16.926 1.00 44.59 259 GLY A N 1
ATOM 1076 C CA . GLY A 1 147 ? -0.426 78.772 15.990 1.00 44.48 259 GLY A CA 1
ATOM 1077 C C . GLY A 1 147 ? 0.086 78.011 14.772 1.00 44.87 259 GLY A C 1
ATOM 1078 O O . GLY A 1 147 ? 1.120 77.329 14.840 1.00 45.79 259 GLY A O 1
ATOM 1079 N N . PHE A 1 148 ? -0.633 78.148 13.655 1.00 44.51 260 PHE A N 1
ATOM 1080 C CA . PHE A 1 148 ? -0.317 77.481 12.397 1.00 43.80 260 PHE A CA 1
ATOM 1081 C C . PHE A 1 148 ? 0.430 78.387 11.478 1.00 42.40 260 PHE A C 1
ATOM 1082 O O . PHE A 1 148 ? 0.216 79.560 11.526 1.00 41.11 260 PHE A O 1
ATOM 1090 N N . GLY A 1 149 ? 1.325 77.824 10.655 1.00 42.13 261 GLY A N 1
ATOM 1091 C CA . GLY A 1 149 ? 2.228 78.603 9.772 1.00 42.18 261 GLY A CA 1
ATOM 1092 C C . GLY A 1 149 ? 3.219 79.527 10.485 1.00 42.03 261 GLY A C 1
ATOM 1093 O O . GLY A 1 149 ? 3.679 80.493 9.912 1.00 42.42 261 GLY A O 1
ATOM 1094 N N . SER A 1 150 ? 3.494 79.261 11.754 1.00 41.87 262 SER A N 1
ATOM 1095 C CA . SER A 1 150 ? 4.407 80.053 12.540 1.00 42.69 262 SER A CA 1
ATOM 1096 C C . SER A 1 150 ? 5.756 79.349 12.848 1.00 42.80 262 SER A C 1
ATOM 1097 O O . SER A 1 150 ? 5.867 78.126 12.779 1.00 42.54 262 SER A O 1
ATOM 1100 N N . LYS A 1 151 ? 6.749 80.148 13.232 1.00 43.19 263 LYS A N 1
ATOM 1101 C CA . LYS A 1 151 ? 8.046 79.667 13.721 1.00 43.89 263 LYS A CA 1
ATOM 1102 C C . LYS A 1 151 ? 8.307 80.321 15.064 1.00 43.79 263 LYS A C 1
ATOM 1103 O O . LYS A 1 151 ? 8.011 81.512 15.226 1.00 42.29 263 LYS A O 1
ATOM 1117 N N . VAL A 1 153 ? 11.576 80.849 17.874 1.00 43.80 265 VAL A N 1
ATOM 1118 C CA . VAL A 1 153 ? 12.941 80.685 18.336 1.00 44.04 265 VAL A CA 1
ATOM 1119 C C . VAL A 1 153 ? 13.004 81.265 19.751 1.00 44.02 265 VAL A C 1
ATOM 1120 O O . VAL A 1 153 ? 12.667 82.398 19.947 1.00 43.26 265 VAL A O 1
ATOM 1124 N N . VAL A 1 154 ? 13.338 80.428 20.728 1.00 44.77 266 VAL A N 1
ATOM 1125 C CA . VAL A 1 154 ? 13.556 80.832 22.116 1.00 45.68 266 VAL A CA 1
ATOM 1126 C C . VAL A 1 154 ? 15.068 80.873 22.296 1.00 46.70 266 VAL A C 1
ATOM 1127 O O . VAL A 1 154 ? 15.755 79.869 22.079 1.00 47.08 266 VAL A O 1
ATOM 1131 N N . THR A 1 155 ? 15.594 82.040 22.639 1.00 48.05 267 THR A N 1
ATOM 1132 C CA . THR A 1 155 ? 17.047 82.229 22.752 1.00 49.14 267 THR A CA 1
ATOM 1133 C C . THR A 1 155 ? 17.428 82.728 24.149 1.00 50.53 267 THR A C 1
ATOM 1134 O O . THR A 1 155 ? 16.719 83.533 24.767 1.00 50.74 267 THR A O 1
ATOM 1138 N N . GLY A 1 156 ? 18.531 82.185 24.663 1.00 52.46 268 GLY A N 1
ATOM 1139 C CA . GLY A 1 156 ? 19.070 82.576 25.958 1.00 53.03 268 GLY A CA 1
ATOM 1140 C C . GLY A 1 156 ? 20.530 82.216 26.159 1.00 54.70 268 GLY A C 1
ATOM 1141 O O . GLY A 1 156 ? 21.095 81.448 25.419 1.00 54.22 268 GLY A O 1
ATOM 1142 N N . ASP A 1 157 ? 21.122 82.753 27.213 1.00 57.04 269 ASP A N 1
ATOM 1143 C CA . ASP A 1 157 ? 22.530 82.534 27.524 1.00 58.19 269 ASP A CA 1
ATOM 1144 C C . ASP A 1 157 ? 22.742 81.742 28.797 1.00 58.44 269 ASP A C 1
ATOM 1145 O O . ASP A 1 157 ? 22.163 82.077 29.831 1.00 59.72 269 ASP A O 1
ATOM 1150 N N . GLY A 1 170 ? 15.282 77.091 35.047 1.00 86.00 282 GLY A N 1
ATOM 1151 C CA . GLY A 1 170 ? 13.989 76.919 34.393 1.00 86.13 282 GLY A CA 1
ATOM 1152 C C . GLY A 1 170 ? 14.023 76.869 32.864 1.00 86.39 282 GLY A C 1
ATOM 1153 O O . GLY A 1 170 ? 12.968 76.701 32.205 1.00 86.92 282 GLY A O 1
ATOM 1154 N N . LEU A 1 171 ? 15.210 77.064 32.281 1.00 85.93 283 LEU A N 1
ATOM 1155 C CA . LEU A 1 171 ? 15.403 76.818 30.838 1.00 85.39 283 LEU A CA 1
ATOM 1156 C C . LEU A 1 171 ? 15.986 75.420 30.702 1.00 85.13 283 LEU A C 1
ATOM 1157 O O . LEU A 1 171 ? 15.486 74.625 29.902 1.00 84.80 283 LEU A O 1
ATOM 1162 N N . ARG A 1 172 ? 17.023 75.142 31.511 1.00 84.59 284 ARG A N 1
ATOM 1163 C CA . ARG A 1 172 ? 17.564 73.779 31.747 1.00 84.26 284 ARG A CA 1
ATOM 1164 C C . ARG A 1 172 ? 16.453 72.732 31.942 1.00 83.14 284 ARG A C 1
ATOM 1165 O O . ARG A 1 172 ? 16.568 71.586 31.501 1.00 83.04 284 ARG A O 1
ATOM 1173 N N . LEU A 1 173 ? 15.384 73.139 32.621 1.00 81.68 285 LEU A N 1
ATOM 1174 C CA . LEU A 1 173 ? 14.248 72.264 32.877 1.00 80.39 285 LEU A CA 1
ATOM 1175 C C . LEU A 1 173 ? 13.476 71.954 31.591 1.00 78.55 285 LEU A C 1
ATOM 1176 O O . LEU A 1 173 ? 12.977 70.847 31.427 1.00 78.38 285 LEU A O 1
ATOM 1181 N N . VAL A 1 174 ? 13.409 72.915 30.672 1.00 76.46 286 VAL A N 1
ATOM 1182 C CA . VAL A 1 174 ? 12.709 72.724 29.380 1.00 75.35 286 VAL A CA 1
ATOM 1183 C C . VAL A 1 174 ? 13.552 71.868 28.436 1.00 72.39 286 VAL A C 1
ATOM 1184 O O . VAL A 1 174 ? 13.034 71.036 27.688 1.00 71.65 286 VAL A O 1
ATOM 1188 N N . ARG A 1 175 ? 14.854 72.111 28.472 1.00 70.30 287 ARG A N 1
ATOM 1189 C CA A ARG A 1 175 ? 15.828 71.288 27.765 0.50 69.79 287 ARG A CA 1
ATOM 1190 C CA B ARG A 1 175 ? 15.815 71.282 27.763 0.50 69.40 287 ARG A CA 1
ATOM 1191 C C . ARG A 1 175 ? 15.557 69.820 28.061 1.00 68.73 287 ARG A C 1
ATOM 1192 O O . ARG A 1 175 ? 15.555 68.992 27.166 1.00 68.57 287 ARG A O 1
ATOM 1207 N N . HIS A 1 176 ? 15.319 69.518 29.325 1.00 67.67 288 HIS A N 1
ATOM 1208 C CA . HIS A 1 176 ? 15.030 68.165 29.748 1.00 66.65 288 HIS A CA 1
ATOM 1209 C C . HIS A 1 176 ? 13.633 67.711 29.315 1.00 65.51 288 HIS A C 1
ATOM 1210 O O . HIS A 1 176 ? 13.469 66.692 28.669 1.00 64.77 288 HIS A O 1
ATOM 1217 N N . ILE A 1 177 ? 12.626 68.503 29.645 1.00 64.68 289 ILE A N 1
ATOM 1218 C CA . ILE A 1 177 ? 11.216 68.151 29.383 1.00 63.98 289 ILE A CA 1
ATOM 1219 C C . ILE A 1 177 ? 10.935 67.878 27.909 1.00 62.82 289 ILE A C 1
ATOM 1220 O O . ILE A 1 177 ? 10.218 66.936 27.579 1.00 62.52 289 ILE A O 1
ATOM 1225 N N . LEU A 1 178 ? 11.492 68.700 27.022 1.00 61.78 290 LEU A N 1
ATOM 1226 C CA . LEU A 1 178 ? 11.201 68.601 25.577 1.00 61.15 290 LEU A CA 1
ATOM 1227 C C . LEU A 1 178 ? 12.313 67.897 24.776 1.00 60.32 290 LEU A C 1
ATOM 1228 O O . LEU A 1 178 ? 12.371 67.996 23.549 1.00 59.62 290 LEU A O 1
ATOM 1233 N N . ARG A 1 179 ? 13.194 67.184 25.456 1.00 59.49 291 ARG A N 1
ATOM 1234 C CA . ARG A 1 179 ? 14.364 66.639 24.771 1.00 59.45 291 ARG A CA 1
ATOM 1235 C C . ARG A 1 179 ? 13.979 65.483 23.807 1.00 58.20 291 ARG A C 1
ATOM 1236 O O . ARG A 1 179 ? 14.705 65.188 22.856 1.00 57.65 291 ARG A O 1
ATOM 1244 N N . GLY A 1 180 ? 12.831 64.857 24.044 1.00 57.43 292 GLY A N 1
ATOM 1245 C CA . GLY A 1 180 ? 12.338 63.813 23.158 1.00 56.57 292 GLY A CA 1
ATOM 1246 C C . GLY A 1 180 ? 11.437 64.318 22.049 1.00 56.26 292 GLY A C 1
ATOM 1247 O O . GLY A 1 180 ? 11.085 63.534 21.167 1.00 57.27 292 GLY A O 1
ATOM 1248 N N . VAL A 1 181 ? 11.074 65.608 22.058 1.00 54.63 293 VAL A N 1
ATOM 1249 C CA . VAL A 1 181 ? 9.995 66.101 21.200 1.00 53.86 293 VAL A CA 1
ATOM 1250 C C . VAL A 1 181 ? 10.464 66.407 19.754 1.00 53.47 293 VAL A C 1
ATOM 1251 O O . VAL A 1 181 ? 11.471 67.062 19.526 1.00 53.13 293 VAL A O 1
ATOM 1255 N N . ASP A 1 182 ? 9.721 65.931 18.773 1.00 52.51 294 ASP A N 1
ATOM 1256 C CA . ASP A 1 182 ? 10.103 66.163 17.396 1.00 52.39 294 ASP A CA 1
ATOM 1257 C C . ASP A 1 182 ? 9.567 67.493 16.833 1.00 51.17 294 ASP A C 1
ATOM 1258 O O . ASP A 1 182 ? 8.544 68.006 17.269 1.00 51.48 294 ASP A O 1
ATOM 1263 N N . ASP A 1 183 ? 10.296 68.059 15.877 1.00 49.42 295 ASP A N 1
ATOM 1264 C CA . ASP A 1 183 ? 10.059 69.431 15.400 1.00 48.36 295 ASP A CA 1
ATOM 1265 C C . ASP A 1 183 ? 10.395 70.523 16.427 1.00 46.46 295 ASP A C 1
ATOM 1266 O O . ASP A 1 183 ? 9.925 71.618 16.284 1.00 45.25 295 ASP A O 1
ATOM 1271 N N . VAL A 1 184 ? 11.138 70.168 17.474 1.00 44.75 296 VAL A N 1
ATOM 1272 C CA . VAL A 1 184 ? 11.755 71.080 18.417 1.00 44.48 296 VAL A CA 1
ATOM 1273 C C . VAL A 1 184 ? 13.250 70.805 18.305 1.00 44.15 296 VAL A C 1
ATOM 1274 O O . VAL A 1 184 ? 13.656 69.664 18.149 1.00 44.74 296 VAL A O 1
ATOM 1278 N N . HIS A 1 185 ? 14.089 71.823 18.377 1.00 43.69 297 HIS A N 1
ATOM 1279 C CA . HIS A 1 185 ? 15.514 71.590 18.334 1.00 43.29 297 HIS A CA 1
ATOM 1280 C C . HIS A 1 185 ? 16.248 72.516 19.282 1.00 44.20 297 HIS A C 1
ATOM 1281 O O . HIS A 1 185 ? 15.929 73.716 19.395 1.00 43.12 297 HIS A O 1
ATOM 1288 N N . PHE A 1 186 ? 17.244 71.924 19.954 1.00 44.67 298 PHE A N 1
ATOM 1289 C CA . PHE A 1 186 ? 18.174 72.640 20.801 1.00 45.58 298 PHE A CA 1
ATOM 1290 C C . PHE A 1 186 ? 19.533 72.828 20.083 1.00 45.54 298 PHE A C 1
ATOM 1291 O O . PHE A 1 186 ? 20.163 71.881 19.679 1.00 44.73 298 PHE A O 1
ATOM 1299 N N . SER A 1 187 ? 19.922 74.080 19.860 1.00 46.48 299 SER A N 1
ATOM 1300 C CA . SER A 1 187 ? 21.211 74.388 19.269 1.00 47.29 299 SER A CA 1
ATOM 1301 C C . SER A 1 187 ? 22.066 75.045 20.326 1.00 47.80 299 SER A C 1
ATOM 1302 O O . SER A 1 187 ? 21.722 76.103 20.792 1.00 48.96 299 SER A O 1
ATOM 1305 N N . GLU A 1 188 ? 23.156 74.404 20.716 1.00 49.06 300 GLU A N 1
ATOM 1306 C CA . GLU A 1 188 ? 24.081 74.957 21.702 1.00 50.25 300 GLU A CA 1
ATOM 1307 C C . GLU A 1 188 ? 25.166 75.675 20.949 1.00 50.15 300 GLU A C 1
ATOM 1308 O O . GLU A 1 188 ? 25.832 75.067 20.134 1.00 50.37 300 GLU A O 1
ATOM 1314 N N . LEU A 1 189 ? 25.319 76.965 21.180 1.00 49.92 301 LEU A N 1
ATOM 1315 C CA . LEU A 1 189 ? 26.405 77.722 20.581 1.00 49.55 301 LEU A CA 1
ATOM 1316 C C . LEU A 1 189 ? 27.384 77.945 21.718 1.00 49.20 301 LEU A C 1
ATOM 1317 O O . LEU A 1 189 ? 27.004 77.930 22.861 1.00 47.78 301 LEU A O 1
ATOM 1322 N N . THR A 1 190 ? 28.663 78.100 21.396 1.00 49.89 302 THR A N 1
ATOM 1323 C CA . THR A 1 190 ? 29.718 78.204 22.423 1.00 49.53 302 THR A CA 1
ATOM 1324 C C . THR A 1 190 ? 30.586 79.440 22.172 1.00 49.91 302 THR A C 1
ATOM 1325 O O . THR A 1 190 ? 30.397 80.136 21.161 1.00 49.83 302 THR A O 1
ATOM 1329 N N . SER A 1 191 ? 31.537 79.689 23.085 1.00 50.50 303 SER A N 1
ATOM 1330 C CA . SER A 1 191 ? 32.580 80.729 22.917 1.00 50.85 303 SER A CA 1
ATOM 1331 C C . SER A 1 191 ? 33.229 80.729 21.573 1.00 50.14 303 SER A C 1
ATOM 1332 O O . SER A 1 191 ? 33.627 81.758 21.073 1.00 48.99 303 SER A O 1
ATOM 1335 N N . SER A 1 192 ? 33.395 79.534 21.037 1.00 51.06 304 SER A N 1
ATOM 1336 C CA . SER A 1 192 ? 33.886 79.320 19.681 1.00 51.34 304 SER A CA 1
ATOM 1337 C C . SER A 1 192 ? 33.018 79.910 18.581 1.00 50.92 304 SER A C 1
ATOM 1338 O O . SER A 1 192 ? 33.469 80.078 17.428 1.00 50.59 304 SER A O 1
ATOM 1341 N N . ASP A 1 193 ? 31.761 80.187 18.911 1.00 50.74 305 ASP A N 1
ATOM 1342 C CA . ASP A 1 193 ? 30.873 80.811 17.949 1.00 50.71 305 ASP A CA 1
ATOM 1343 C C . ASP A 1 193 ? 30.803 82.305 18.115 1.00 51.23 305 ASP A C 1
ATOM 1344 O O . ASP A 1 193 ? 30.115 82.961 17.318 1.00 51.10 305 ASP A O 1
ATOM 1349 N N . VAL A 1 194 ? 31.489 82.842 19.144 1.00 51.48 306 VAL A N 1
ATOM 1350 C CA . VAL A 1 194 ? 31.423 84.266 19.457 1.00 51.77 306 VAL A CA 1
ATOM 1351 C C . VAL A 1 194 ? 32.359 84.975 18.483 1.00 52.53 306 VAL A C 1
ATOM 1352 O O . VAL A 1 194 ? 33.580 84.898 18.622 1.00 52.73 306 VAL A O 1
ATOM 1356 N N . VAL A 1 195 ? 31.770 85.588 17.460 1.00 52.49 307 VAL A N 1
ATOM 1357 C CA . VAL A 1 195 ? 32.517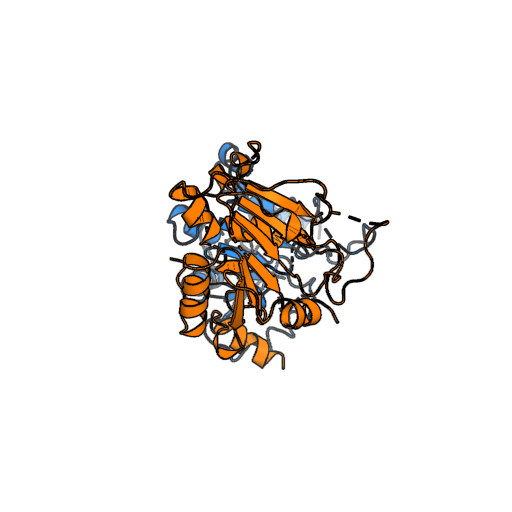 86.298 16.438 1.00 53.27 307 VAL A CA 1
ATOM 1358 C C . VAL A 1 195 ? 32.288 87.796 16.672 1.00 53.73 307 VAL A C 1
ATOM 1359 O O . VAL A 1 195 ? 31.199 88.338 16.419 1.00 53.63 307 VAL A O 1
ATOM 1363 N N . ARG A 1 196 ? 33.307 88.449 17.206 1.00 54.66 308 ARG A N 1
ATOM 1364 C CA . ARG A 1 196 ? 33.324 89.906 17.359 1.00 55.26 308 ARG A CA 1
ATOM 1365 C C . ARG A 1 196 ? 34.459 90.567 16.636 1.00 54.86 308 ARG A C 1
ATOM 1366 O O . ARG A 1 196 ? 35.441 89.915 16.228 1.00 55.20 308 ARG A O 1
ATOM 1374 N N . HIS A 1 197 ? 34.319 91.879 16.484 1.00 54.70 309 HIS A N 1
ATOM 1375 C CA . HIS A 1 197 ? 35.407 92.712 16.026 1.00 54.15 309 HIS A CA 1
ATOM 1376 C C . HIS A 1 197 ? 36.605 92.423 16.902 1.00 53.60 309 HIS A C 1
ATOM 1377 O O . HIS A 1 197 ? 36.488 92.416 18.135 1.00 53.17 309 HIS A O 1
ATOM 1384 N N . GLN A 1 198 ? 37.763 92.209 16.291 1.00 53.75 310 GLN A N 1
ATOM 1385 C CA . GLN A 1 198 ? 38.960 91.867 17.088 1.00 54.82 310 GLN A CA 1
ATOM 1386 C C . GLN A 1 198 ? 39.328 92.914 18.133 1.00 53.85 310 GLN A C 1
ATOM 1387 O O . GLN A 1 198 ? 39.917 92.598 19.149 1.00 53.31 310 GLN A O 1
ATOM 1393 N N . LEU A 1 199 ? 38.967 94.176 17.897 1.00 54.04 311 LEU A N 1
ATOM 1394 C CA . LEU A 1 199 ? 39.313 95.215 18.858 1.00 53.44 311 LEU A CA 1
ATOM 1395 C C . LEU A 1 199 ? 38.606 95.017 20.171 1.00 53.10 311 LEU A C 1
ATOM 1396 O O . LEU A 1 199 ? 39.134 95.437 21.197 1.00 53.61 311 LEU A O 1
ATOM 1401 N N . VAL A 1 200 ? 37.406 94.423 20.155 1.00 53.01 312 VAL A N 1
ATOM 1402 C CA . VAL A 1 200 ? 36.655 94.213 21.410 1.00 52.65 312 VAL A CA 1
ATOM 1403 C C . VAL A 1 200 ? 37.448 93.309 22.348 1.00 53.04 312 VAL A C 1
ATOM 1404 O O . VAL A 1 200 ? 37.620 93.616 23.522 1.00 52.96 312 VAL A O 1
ATOM 1408 N N . GLY A 1 201 ? 37.968 92.208 21.818 1.00 53.92 313 GLY A N 1
ATOM 1409 C CA . GLY A 1 201 ? 38.754 91.293 22.628 1.00 54.04 313 GLY A CA 1
ATOM 1410 C C . GLY A 1 201 ? 40.025 91.930 23.150 1.00 54.53 313 GLY A C 1
ATOM 1411 O O . GLY A 1 201 ? 40.409 91.721 24.294 1.00 54.10 313 GLY A O 1
ATOM 1412 N N . HIS A 1 202 ? 40.693 92.696 22.301 1.00 55.56 314 HIS A N 1
ATOM 1413 C CA . HIS A 1 202 ? 41.919 93.359 22.702 1.00 56.64 314 HIS A CA 1
ATOM 1414 C C . HIS A 1 202 ? 41.666 94.363 23.811 1.00 57.69 314 HIS A C 1
ATOM 1415 O O . HIS A 1 202 ? 42.484 94.509 24.718 1.00 58.31 314 HIS A O 1
ATOM 1422 N N . ILE A 1 203 ? 40.545 95.064 23.743 1.00 58.53 315 ILE A N 1
ATOM 1423 C CA . ILE A 1 203 ? 40.197 96.024 24.791 1.00 59.79 315 ILE A CA 1
ATOM 1424 C C . ILE A 1 203 ? 39.781 95.307 26.086 1.00 60.22 315 ILE A C 1
ATOM 1425 O O . ILE A 1 203 ? 40.125 95.727 27.174 1.00 59.74 315 ILE A O 1
ATOM 1430 N N . VAL A 1 204 ? 39.013 94.244 25.959 1.00 62.11 316 VAL A N 1
ATOM 1431 C CA . VAL A 1 204 ? 38.638 93.435 27.119 1.00 63.83 316 VAL A CA 1
ATOM 1432 C C . VAL A 1 204 ? 39.903 92.941 27.845 1.00 65.34 316 VAL A C 1
ATOM 1433 O O . VAL A 1 204 ? 39.959 92.960 29.085 1.00 65.83 316 VAL A O 1
ATOM 1437 N N . ASP A 1 205 ? 40.917 92.549 27.077 1.00 66.70 317 ASP A N 1
ATOM 1438 C CA . ASP A 1 205 ? 42.197 92.121 27.657 1.00 68.04 317 ASP A CA 1
ATOM 1439 C C . ASP A 1 205 ? 42.954 93.247 28.331 1.00 70.04 317 ASP A C 1
ATOM 1440 O O . ASP A 1 205 ? 43.535 93.047 29.410 1.00 69.97 317 ASP A O 1
ATOM 1445 N N . ALA A 1 206 ? 42.965 94.419 27.701 1.00 71.86 318 ALA A N 1
ATOM 1446 C CA . ALA A 1 206 ? 43.645 95.562 28.273 1.00 73.79 318 ALA A CA 1
ATOM 1447 C C . ALA A 1 206 ? 43.102 95.802 29.675 1.00 74.60 318 ALA A C 1
ATOM 1448 O O . ALA A 1 206 ? 43.848 95.996 30.610 1.00 75.10 318 ALA A O 1
ATOM 1450 N N . TYR A 1 207 ? 41.788 95.741 29.815 1.00 76.53 319 TYR A N 1
ATOM 1451 C CA . TYR A 1 207 ? 41.124 95.948 31.100 1.00 77.85 319 TYR A CA 1
ATOM 1452 C C . TYR A 1 207 ? 41.383 94.826 32.126 1.00 79.21 319 TYR A C 1
ATOM 1453 O O . TYR A 1 207 ? 41.239 95.056 33.336 1.00 79.30 319 TYR A O 1
ATOM 1462 N N . GLU A 1 208 ? 41.718 93.622 31.645 1.00 80.56 320 GLU A N 1
ATOM 1463 C CA . GLU A 1 208 ? 42.018 92.470 32.528 1.00 81.33 320 GLU A CA 1
ATOM 1464 C C . GLU A 1 208 ? 43.284 92.741 33.348 1.00 82.03 320 GLU A C 1
ATOM 1465 O O . GLU A 1 208 ? 44.387 92.918 32.800 1.00 82.53 320 GLU A O 1
ATOM 1472 N N . VAL B 1 4 ? -7.885 80.885 3.948 1.00 83.87 116 VAL B N 1
ATOM 1473 C CA . VAL B 1 4 ? -6.943 80.166 4.871 1.00 83.58 116 VAL B CA 1
ATOM 1474 C C . VAL B 1 4 ? -7.645 79.726 6.191 1.00 83.30 116 VAL B C 1
ATOM 1475 O O . VAL B 1 4 ? -7.249 78.707 6.793 1.00 83.73 116 VAL B O 1
ATOM 1479 N N . ILE B 1 5 ? -8.686 80.466 6.609 1.00 82.11 117 ILE B N 1
ATOM 1480 C CA . ILE B 1 5 ? -9.387 80.242 7.904 1.00 81.15 117 ILE B CA 1
ATOM 1481 C C . ILE B 1 5 ? -10.713 79.513 7.750 1.00 80.22 117 ILE B C 1
ATOM 1482 O O . ILE B 1 5 ? -11.761 80.160 7.674 1.00 81.52 117 ILE B O 1
ATOM 1487 N N . ARG B 1 6 ? -10.698 78.187 7.759 1.00 78.17 118 ARG B N 1
ATOM 1488 C CA . ARG B 1 6 ? -11.919 77.426 7.526 1.00 76.72 118 ARG B CA 1
ATOM 1489 C C . ARG B 1 6 ? -12.254 76.537 8.714 1.00 74.36 118 ARG B C 1
ATOM 1490 O O . ARG B 1 6 ? -11.368 76.222 9.503 1.00 73.44 118 ARG B O 1
ATOM 1498 N N . PRO B 1 7 ? -13.549 76.158 8.858 1.00 71.65 119 PRO B N 1
ATOM 1499 C CA . PRO B 1 7 ? -13.913 75.133 9.815 1.00 70.11 119 PRO B CA 1
ATOM 1500 C C . PRO B 1 7 ? -13.229 73.820 9.454 1.00 68.17 119 PRO B C 1
ATOM 1501 O O . PRO B 1 7 ? -13.109 73.487 8.285 1.00 67.97 119 PRO B O 1
ATOM 1505 N N . LYS B 1 8 ? -12.729 73.115 10.455 1.00 66.25 120 LYS B N 1
ATOM 1506 C CA . LYS B 1 8 ? -11.971 71.882 10.230 1.00 64.79 120 LYS B CA 1
ATOM 1507 C C . LYS B 1 8 ? -12.525 70.691 11.024 1.00 62.82 120 LYS B C 1
ATOM 1508 O O . LYS B 1 8 ? -11.846 69.688 11.133 1.00 63.48 120 LYS B O 1
ATOM 1514 N N . THR B 1 9 ? -13.693 70.826 11.639 1.00 59.69 121 THR B N 1
ATOM 1515 C CA . THR B 1 9 ? -14.373 69.717 12.238 1.00 57.71 121 THR B CA 1
ATOM 1516 C C . THR B 1 9 ? -15.864 69.866 11.883 1.00 56.58 121 THR B C 1
ATOM 1517 O O . THR B 1 9 ? -16.279 70.913 11.394 1.00 55.25 121 THR B O 1
ATOM 1521 N N . LEU B 1 10 ? -16.654 68.812 12.113 1.00 55.18 122 LEU B N 1
ATOM 1522 C CA . LEU B 1 10 ? -18.077 68.871 11.837 1.00 55.03 122 LEU B CA 1
ATOM 1523 C C . LEU B 1 10 ? -18.711 69.992 12.631 1.00 54.28 122 LEU B C 1
ATOM 1524 O O . LEU B 1 10 ? -19.415 70.866 12.053 1.00 53.53 122 LEU B O 1
ATOM 1529 N N . GLY B 1 11 ? -18.426 69.977 13.940 1.00 53.48 123 GLY B N 1
ATOM 1530 C CA . GLY B 1 11 ? -18.894 70.997 14.863 1.00 52.26 123 GLY B CA 1
ATOM 1531 C C . GLY B 1 11 ? -18.522 72.419 14.538 1.00 52.51 123 GLY B C 1
ATOM 1532 O O . GLY B 1 11 ? -19.279 73.302 14.786 1.00 52.69 123 GLY B O 1
ATOM 1533 N N . GLN B 1 12 ? -17.340 72.655 14.006 1.00 53.24 124 GLN B N 1
ATOM 1534 C CA . GLN B 1 12 ? -16.994 73.962 13.439 1.00 53.96 124 GLN B CA 1
ATOM 1535 C C . GLN B 1 12 ? -17.842 74.318 12.211 1.00 53.97 124 GLN B C 1
ATOM 1536 O O . GLN B 1 12 ? -18.296 75.468 12.074 1.00 54.53 124 GLN B O 1
ATOM 1542 N N . LYS B 1 13 ? -18.038 73.367 11.301 1.00 54.70 125 LYS B N 1
ATOM 1543 C CA . LYS B 1 13 ? -18.926 73.629 10.125 1.00 56.14 125 LYS B CA 1
ATOM 1544 C C . LYS B 1 13 ? -20.341 74.008 10.593 1.00 55.65 125 LYS B C 1
ATOM 1545 O O . LYS B 1 13 ? -20.948 74.936 10.071 1.00 56.13 125 LYS B O 1
ATOM 1551 N N . HIS B 1 14 ? -20.852 73.284 11.591 1.00 55.97 126 HIS B N 1
ATOM 1552 C CA . HIS B 1 14 ? -22.219 73.484 12.064 1.00 55.35 126 HIS B CA 1
ATOM 1553 C C . HIS B 1 14 ? -22.340 74.863 12.646 1.00 55.71 126 HIS B C 1
ATOM 1554 O O . HIS B 1 14 ? -23.334 75.569 12.394 1.00 56.24 126 HIS B O 1
ATOM 1561 N N . TYR B 1 15 ? -21.294 75.257 13.374 1.00 55.37 127 TYR B N 1
ATOM 1562 C CA . TYR B 1 15 ? -21.236 76.553 14.042 1.00 55.67 127 TYR B CA 1
ATOM 1563 C C . TYR B 1 15 ? -21.367 77.724 13.084 1.00 55.71 127 TYR B C 1
ATOM 1564 O O . TYR B 1 15 ? -22.145 78.617 13.243 1.00 56.68 127 TYR B O 1
ATOM 1573 N N . VAL B 1 16 ? -20.566 77.675 12.061 1.00 56.84 128 VAL B N 1
ATOM 1574 C CA . VAL B 1 16 ? -20.511 78.697 11.038 1.00 57.05 128 VAL B CA 1
ATOM 1575 C C . VAL B 1 16 ? -21.843 78.706 10.286 1.00 57.19 128 VAL B C 1
ATOM 1576 O O . VAL B 1 16 ? -22.390 79.752 9.904 1.00 56.79 128 VAL B O 1
ATOM 1580 N N . ASP B 1 17 ? -22.376 77.518 10.086 1.00 57.49 129 ASP B N 1
ATOM 1581 C CA . ASP B 1 17 ? -23.665 77.366 9.397 1.00 57.58 129 ASP B CA 1
ATOM 1582 C C . ASP B 1 17 ? -24.799 77.976 10.226 1.00 56.11 129 ASP B C 1
ATOM 1583 O O . ASP B 1 17 ? -25.656 78.638 9.700 1.00 55.40 129 ASP B O 1
ATOM 1588 N N . ALA B 1 18 ? -24.743 77.829 11.548 1.00 56.57 130 ALA B N 1
ATOM 1589 C CA . ALA B 1 18 ? -25.641 78.564 12.466 1.00 55.63 130 ALA B CA 1
ATOM 1590 C C . ALA B 1 18 ? -25.478 80.083 12.344 1.00 55.74 130 ALA B C 1
ATOM 1591 O O . ALA B 1 18 ? -26.463 80.816 12.322 1.00 57.81 130 ALA B O 1
ATOM 1593 N N . ILE B 1 19 ? -24.259 80.587 12.279 1.00 55.35 131 ILE B N 1
ATOM 1594 C CA . ILE B 1 19 ? -24.061 82.021 12.113 1.00 55.80 131 ILE B CA 1
ATOM 1595 C C . ILE B 1 19 ? -24.689 82.533 10.812 1.00 56.21 131 ILE B C 1
ATOM 1596 O O . ILE B 1 19 ? -25.280 83.623 10.789 1.00 55.45 131 ILE B O 1
ATOM 1601 N N . ASP B 1 20 ? -24.569 81.779 9.721 1.00 57.16 132 ASP B N 1
ATOM 1602 C CA . ASP B 1 20 ? -25.209 82.216 8.493 1.00 58.42 132 ASP B CA 1
ATOM 1603 C C . ASP B 1 20 ? -26.736 82.270 8.619 1.00 59.98 132 ASP B C 1
ATOM 1604 O O . ASP B 1 20 ? -27.372 83.099 8.023 1.00 60.63 132 ASP B O 1
ATOM 1609 N N . THR B 1 21 ? -27.341 81.368 9.374 1.00 61.12 133 THR B N 1
ATOM 1610 C CA . THR B 1 21 ? -28.784 81.222 9.287 1.00 61.21 133 THR B CA 1
ATOM 1611 C C . THR B 1 21 ? -29.525 81.832 10.476 1.00 60.97 133 THR B C 1
ATOM 1612 O O . THR B 1 21 ? -30.735 81.781 10.488 1.00 60.10 133 THR B O 1
ATOM 1616 N N . ASN B 1 22 ? -28.799 82.400 11.456 1.00 60.77 134 ASN B N 1
ATOM 1617 C CA . ASN B 1 22 ? -29.401 82.962 12.692 1.00 60.00 134 ASN B CA 1
ATOM 1618 C C . ASN B 1 22 ? -28.872 84.339 13.026 1.00 59.24 134 ASN B C 1
ATOM 1619 O O . ASN B 1 22 ? -27.687 84.635 12.844 1.00 59.18 134 ASN B O 1
ATOM 1624 N N . THR B 1 23 ? -29.752 85.158 13.588 1.00 58.41 135 THR B N 1
ATOM 1625 C CA . THR B 1 23 ? -29.406 86.507 13.992 1.00 57.63 135 THR B CA 1
ATOM 1626 C C . THR B 1 23 ? -28.538 86.566 15.248 1.00 57.69 135 THR B C 1
ATOM 1627 O O . THR B 1 23 ? -27.638 87.443 15.309 1.00 58.09 135 THR B O 1
ATOM 1631 N N . ILE B 1 24 ? -28.791 85.674 16.221 1.00 55.77 136 ILE B N 1
ATOM 1632 C CA . ILE B 1 24 ? -27.959 85.572 17.412 1.00 55.54 136 ILE B CA 1
ATOM 1633 C C . ILE B 1 24 ? -27.521 84.130 17.611 1.00 55.14 136 ILE B C 1
ATOM 1634 O O . ILE B 1 24 ? -28.355 83.215 17.592 1.00 53.96 136 ILE B O 1
ATOM 1639 N N . VAL B 1 25 ? -26.216 83.938 17.856 1.00 54.82 137 VAL B N 1
ATOM 1640 C CA . VAL B 1 25 ? -25.665 82.616 18.034 1.00 54.49 137 VAL B CA 1
ATOM 1641 C C . VAL B 1 25 ? -24.773 82.661 19.236 1.00 55.64 137 VAL B C 1
ATOM 1642 O O . VAL B 1 25 ? -24.030 83.628 19.417 1.00 56.72 137 VAL B O 1
ATOM 1646 N N . PHE B 1 26 ? -24.884 81.636 20.066 1.00 56.32 138 PHE B N 1
ATOM 1647 C CA . PHE B 1 26 ? -23.979 81.424 21.185 1.00 57.45 138 PHE B CA 1
ATOM 1648 C C . PHE B 1 26 ? -23.014 80.320 20.806 1.00 57.35 138 PHE B C 1
ATOM 1649 O O . PHE B 1 26 ? -23.452 79.236 20.522 1.00 57.63 138 PHE B O 1
ATOM 1657 N N . GLY B 1 27 ? -21.722 80.623 20.775 1.00 57.72 139 GLY B N 1
ATOM 1658 C CA . GLY B 1 27 ? -20.683 79.637 20.545 1.00 58.18 139 GLY B CA 1
ATOM 1659 C C . GLY B 1 27 ? -20.014 79.283 21.870 1.00 58.98 139 GLY B C 1
ATOM 1660 O O . GLY B 1 27 ? -19.235 80.059 22.411 1.00 59.04 139 GLY B O 1
ATOM 1661 N N . LEU B 1 28 ? -20.308 78.105 22.404 1.00 59.53 140 LEU B N 1
ATOM 1662 C CA . LEU B 1 28 ? -19.767 77.732 23.693 1.00 59.97 140 LEU B CA 1
ATOM 1663 C C . LEU B 1 28 ? -18.775 76.595 23.532 1.00 59.68 140 LEU B C 1
ATOM 1664 O O . LEU B 1 28 ? -19.060 75.602 22.920 1.00 59.27 140 LEU B O 1
ATOM 1669 N N . GLY B 1 29 ? -17.568 76.764 24.048 1.00 60.18 141 GLY B N 1
ATOM 1670 C CA . GLY B 1 29 ? -16.577 75.719 23.921 1.00 59.41 141 GLY B CA 1
ATOM 1671 C C . GLY B 1 29 ? -15.281 76.065 24.598 1.00 59.11 141 GLY B C 1
ATOM 1672 O O . GLY B 1 29 ? -15.115 77.190 25.077 1.00 59.29 141 GLY B O 1
ATOM 1673 N N . PRO B 1 30 ? -14.339 75.101 24.615 1.00 57.65 142 PRO B N 1
ATOM 1674 C CA . PRO B 1 30 ? -13.079 75.320 25.268 1.00 57.29 142 PRO B CA 1
ATOM 1675 C C . PRO B 1 30 ? -12.168 76.180 24.406 1.00 57.47 142 PRO B C 1
ATOM 1676 O O . PRO B 1 30 ? -12.413 76.352 23.207 1.00 58.18 142 PRO B O 1
ATOM 1680 N N . ALA B 1 31 ? -11.125 76.724 25.022 1.00 57.22 143 ALA B N 1
ATOM 1681 C CA . ALA B 1 31 ? -10.061 77.426 24.288 1.00 56.89 143 ALA B CA 1
ATOM 1682 C C . ALA B 1 31 ? -9.582 76.580 23.115 1.00 56.09 143 ALA B C 1
ATOM 1683 O O . ALA B 1 31 ? -9.345 75.424 23.287 1.00 56.58 143 ALA B O 1
ATOM 1685 N N . GLY B 1 32 ? -9.422 77.155 21.938 1.00 56.07 144 GLY B N 1
ATOM 1686 C CA . GLY B 1 32 ? -8.870 76.417 20.796 1.00 55.66 144 GLY B CA 1
ATOM 1687 C C . GLY B 1 32 ? -9.900 75.823 19.847 1.00 55.92 144 GLY B C 1
ATOM 1688 O O . GLY B 1 32 ? -9.523 75.369 18.764 1.00 57.59 144 GLY B O 1
ATOM 1689 N N . SER B 1 33 ? -11.192 75.868 20.196 1.00 54.90 145 SER B N 1
ATOM 1690 C CA . SER B 1 33 ? -12.258 75.217 19.386 1.00 54.90 145 SER B CA 1
ATOM 1691 C C . SER B 1 33 ? -12.797 76.020 18.205 1.00 55.29 145 SER B C 1
ATOM 1692 O O . SER B 1 33 ? -13.693 75.554 17.506 1.00 54.30 145 SER B O 1
ATOM 1695 N N . GLY B 1 34 ? -12.284 77.248 18.038 1.00 56.33 146 GLY B N 1
ATOM 1696 C CA . GLY B 1 34 ? -12.714 78.188 17.020 1.00 56.73 146 GLY B CA 1
ATOM 1697 C C . GLY B 1 34 ? -13.925 79.017 17.382 1.00 57.54 146 GLY B C 1
ATOM 1698 O O . GLY B 1 34 ? -14.412 79.760 16.562 1.00 58.94 146 GLY B O 1
ATOM 1699 N N . LYS B 1 35 ? -14.424 78.919 18.605 1.00 58.59 147 LYS B N 1
ATOM 1700 C CA . LYS B 1 35 ? -15.655 79.620 18.957 1.00 58.91 147 LYS B CA 1
ATOM 1701 C C . LYS B 1 35 ? -15.534 81.135 18.774 1.00 59.21 147 LYS B C 1
ATOM 1702 O O . LYS B 1 35 ? -16.462 81.793 18.263 1.00 60.58 147 LYS B O 1
ATOM 1708 N N . THR B 1 36 ? -14.404 81.701 19.168 1.00 59.26 148 THR B N 1
ATOM 1709 C CA . THR B 1 36 ? -14.188 83.165 19.036 1.00 58.51 148 THR B CA 1
ATOM 1710 C C . THR B 1 36 ? -13.586 83.456 17.694 1.00 57.27 148 THR B C 1
ATOM 1711 O O . THR B 1 36 ? -14.047 84.306 16.952 1.00 57.54 148 THR B O 1
ATOM 1715 N N . TYR B 1 37 ? -12.565 82.712 17.370 1.00 56.55 149 TYR B N 1
ATOM 1716 C CA . TYR B 1 37 ? -11.856 82.912 16.129 1.00 56.78 149 TYR B CA 1
ATOM 1717 C C . TYR B 1 37 ? -12.738 82.853 14.888 1.00 56.08 149 TYR B C 1
ATOM 1718 O O . TYR B 1 37 ? -12.657 83.712 14.030 1.00 55.82 149 TYR B O 1
ATOM 1727 N N . LEU B 1 38 ? -13.600 81.842 14.801 1.00 55.77 150 LEU B N 1
ATOM 1728 C CA . LEU B 1 38 ? -14.425 81.647 13.607 1.00 54.95 150 LEU B CA 1
ATOM 1729 C C . LEU B 1 38 ? -15.547 82.696 13.504 1.00 54.66 150 LEU B C 1
ATOM 1730 O O . LEU B 1 38 ? -15.948 83.070 12.397 1.00 55.80 150 LEU B O 1
ATOM 1735 N N . ALA B 1 39 ? -16.034 83.164 14.637 1.00 53.49 151 ALA B N 1
ATOM 1736 C CA . ALA B 1 39 ? -17.010 84.241 14.662 1.00 54.25 151 ALA B CA 1
ATOM 1737 C C . ALA B 1 39 ? -16.401 85.516 14.083 1.00 53.95 151 ALA B C 1
ATOM 1738 O O . ALA B 1 39 ? -17.014 86.211 13.296 1.00 52.53 151 ALA B O 1
ATOM 1748 N N . ALA B 1 41 ? -13.870 85.720 12.053 1.00 53.80 153 ALA B N 1
ATOM 1749 C CA . ALA B 1 41 ? -13.694 85.511 10.604 1.00 53.41 153 ALA B CA 1
ATOM 1750 C C . ALA B 1 41 ? -15.009 85.745 9.789 1.00 53.58 153 ALA B C 1
ATOM 1751 O O . ALA B 1 41 ? -14.996 86.288 8.682 1.00 53.86 153 ALA B O 1
ATOM 1753 N N . LYS B 1 42 ? -16.148 85.339 10.336 1.00 53.32 154 LYS B N 1
ATOM 1754 C CA . LYS B 1 42 ? -17.415 85.608 9.689 1.00 52.96 154 LYS B CA 1
ATOM 1755 C C . LYS B 1 42 ? -17.765 87.074 9.747 1.00 52.67 154 LYS B C 1
ATOM 1756 O O . LYS B 1 42 ? -18.395 87.627 8.797 1.00 51.01 154 LYS B O 1
ATOM 1762 N N . ALA B 1 43 ? -17.404 87.710 10.870 1.00 52.45 155 ALA B N 1
ATOM 1763 C CA . ALA B 1 43 ? -17.589 89.156 10.981 1.00 52.08 155 ALA B CA 1
ATOM 1764 C C . ALA B 1 43 ? -16.832 89.838 9.849 1.00 52.38 155 ALA B C 1
ATOM 1765 O O . ALA B 1 43 ? -17.388 90.642 9.117 1.00 53.15 155 ALA B O 1
ATOM 1767 N N . VAL B 1 44 ? -15.572 89.484 9.654 1.00 53.01 156 VAL B N 1
ATOM 1768 C CA . VAL B 1 44 ? -14.769 90.133 8.628 1.00 53.47 156 VAL B CA 1
ATOM 1769 C C . VAL B 1 44 ? -15.344 89.849 7.250 1.00 54.19 156 VAL B C 1
ATOM 1770 O O . VAL B 1 44 ? -15.429 90.753 6.422 1.00 54.36 156 VAL B O 1
ATOM 1774 N N . GLN B 1 45 ? -15.738 88.604 7.016 1.00 54.98 157 GLN B N 1
ATOM 1775 C CA . GLN B 1 45 ? -16.452 88.185 5.786 1.00 55.23 157 GLN B CA 1
ATOM 1776 C C . GLN B 1 45 ? -17.681 89.046 5.515 1.00 55.06 157 GLN B C 1
ATOM 1777 O O . GLN B 1 45 ? -17.885 89.530 4.397 1.00 55.03 157 GLN B O 1
ATOM 1783 N N . ALA B 1 46 ? -18.471 89.244 6.561 1.00 55.09 158 ALA B N 1
ATOM 1784 C CA . ALA B 1 46 ? -19.665 90.089 6.508 1.00 54.84 158 ALA B CA 1
ATOM 1785 C C . ALA B 1 46 ? -19.326 91.542 6.127 1.00 54.66 158 ALA B C 1
ATOM 1786 O O . ALA B 1 46 ? -20.036 92.154 5.334 1.00 54.93 158 ALA B O 1
ATOM 1788 N N . LEU B 1 47 ? -18.258 92.083 6.705 1.00 54.80 159 LEU B N 1
ATOM 1789 C CA . LEU B 1 47 ? -17.839 93.471 6.454 1.00 55.09 159 LEU B CA 1
ATOM 1790 C C . LEU B 1 47 ? -17.317 93.576 5.055 1.00 56.34 159 LEU B C 1
ATOM 1791 O O . LEU B 1 47 ? -17.739 94.419 4.306 1.00 56.93 159 LEU B O 1
ATOM 1796 N N . GLN B 1 48 ? -16.427 92.674 4.679 1.00 57.95 160 GLN B N 1
ATOM 1797 C CA . GLN B 1 48 ? -15.843 92.694 3.353 1.00 59.31 160 GLN B CA 1
ATOM 1798 C C . GLN B 1 48 ? -16.886 92.599 2.252 1.00 59.26 160 GLN B C 1
ATOM 1799 O O . GLN B 1 48 ? -16.716 93.199 1.216 1.00 59.97 160 GLN B O 1
ATOM 1805 N N . SER B 1 49 ? -17.964 91.854 2.473 1.00 59.72 161 SER B N 1
ATOM 1806 C CA . SER B 1 49 ? -19.010 91.689 1.442 1.00 60.11 161 SER B CA 1
ATOM 1807 C C . SER B 1 49 ? -20.215 92.629 1.628 1.00 60.21 161 SER B C 1
ATOM 1808 O O . SER B 1 49 ? -21.245 92.475 0.945 1.00 60.32 161 SER B O 1
ATOM 1811 N N . LYS B 1 50 ? -20.056 93.594 2.544 1.00 60.32 162 LYS B N 1
ATOM 1812 C CA . LYS B 1 50 ? -21.002 94.688 2.792 1.00 60.34 162 LYS B CA 1
ATOM 1813 C C . LYS B 1 50 ? -22.341 94.243 3.335 1.00 59.73 162 LYS B C 1
ATOM 1814 O O . LYS B 1 50 ? -23.302 94.960 3.160 1.00 59.90 162 LYS B O 1
ATOM 1820 N N . GLN B 1 51 ? -22.410 93.079 3.978 1.00 58.55 163 GLN B N 1
ATOM 1821 C CA . GLN B 1 51 ? -23.616 92.635 4.665 1.00 58.50 163 GLN B CA 1
ATOM 1822 C C . GLN B 1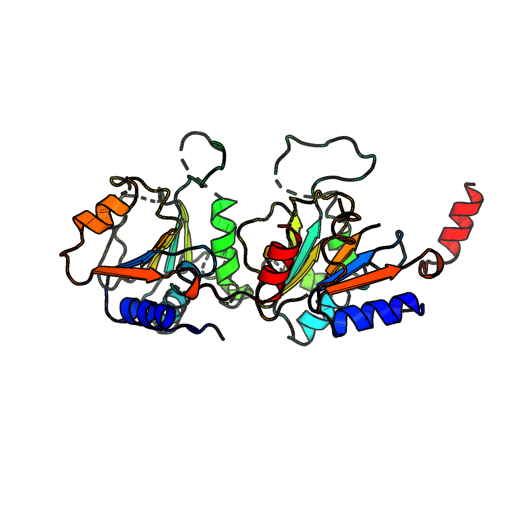 51 ? -23.798 93.467 5.948 1.00 57.68 163 GLN B C 1
ATOM 1823 O O . GLN B 1 51 ? -24.910 93.637 6.448 1.00 57.57 163 GLN B O 1
ATOM 1829 N N . VAL B 1 52 ? -22.693 93.977 6.487 1.00 57.10 164 VAL B N 1
ATOM 1830 C CA . VAL B 1 52 ? -22.719 94.913 7.627 1.00 56.14 164 VAL B CA 1
ATOM 1831 C C . VAL B 1 52 ? -21.749 96.044 7.313 1.00 55.36 164 VAL B C 1
ATOM 1832 O O . VAL B 1 52 ? -20.916 95.919 6.429 1.00 54.42 164 VAL B O 1
ATOM 1836 N N . SER B 1 53 ? -21.863 97.164 8.005 1.00 55.53 165 SER B N 1
ATOM 1837 C CA . SER B 1 53 ? -20.928 98.270 7.753 1.00 56.23 165 SER B CA 1
ATOM 1838 C C . SER B 1 53 ? -19.924 98.438 8.869 1.00 54.88 165 SER B C 1
ATOM 1839 O O . SER B 1 53 ? -19.064 99.255 8.778 1.00 55.03 165 SER B O 1
ATOM 1842 N N . ARG B 1 54 ? -20.002 97.615 9.894 1.00 55.27 166 ARG B N 1
ATOM 1843 C CA A ARG B 1 54 ? -19.054 97.697 10.983 0.50 54.69 166 ARG B CA 1
ATOM 1844 C CA B ARG B 1 54 ? -19.231 97.804 11.127 0.50 55.63 166 ARG B CA 1
ATOM 1845 C C . ARG B 1 54 ? -19.108 96.481 11.879 1.00 55.18 166 ARG B C 1
ATOM 1846 O O . ARG B 1 54 ? -20.085 95.725 11.882 1.00 55.12 166 ARG B O 1
ATOM 1861 N N . ILE B 1 55 ? -17.982 96.271 12.579 1.00 54.99 167 ILE B N 1
ATOM 1862 C CA . ILE B 1 55 ? -17.709 95.115 13.431 1.00 54.85 167 ILE B CA 1
ATOM 1863 C C . ILE B 1 55 ? -17.394 95.616 14.846 1.00 53.97 167 ILE B C 1
ATOM 1864 O O . ILE B 1 55 ? -16.520 96.432 15.026 1.00 53.55 167 ILE B O 1
ATOM 1869 N N . ILE B 1 56 ? -18.095 95.118 15.849 1.00 53.76 168 ILE B N 1
ATOM 1870 C CA . ILE B 1 56 ? -17.855 95.535 17.224 1.00 53.81 168 ILE B CA 1
ATOM 1871 C C . ILE B 1 56 ? -17.488 94.281 17.999 1.00 53.90 168 ILE B C 1
ATOM 1872 O O . ILE B 1 56 ? -18.284 93.351 18.067 1.00 53.28 168 ILE B O 1
ATOM 1877 N N . LEU B 1 57 ? -16.261 94.264 18.529 1.00 53.58 169 LEU B N 1
ATOM 1878 C CA . LEU B 1 57 ? -15.735 93.178 19.357 1.00 53.27 169 LEU B CA 1
ATOM 1879 C C . LEU B 1 57 ? -15.661 93.676 20.776 1.00 52.91 169 LEU B C 1
ATOM 1880 O O . LEU B 1 57 ? -15.093 94.720 21.029 1.00 52.05 169 LEU B O 1
ATOM 1885 N N . THR B 1 58 ? -16.190 92.896 21.706 1.00 54.03 170 THR B N 1
ATOM 1886 C CA . THR B 1 58 ? -16.291 93.317 23.085 1.00 55.08 170 THR B CA 1
ATOM 1887 C C . THR B 1 58 ? -16.069 92.125 24.027 1.00 55.84 170 THR B C 1
ATOM 1888 O O . THR B 1 58 ? -16.134 90.964 23.603 1.00 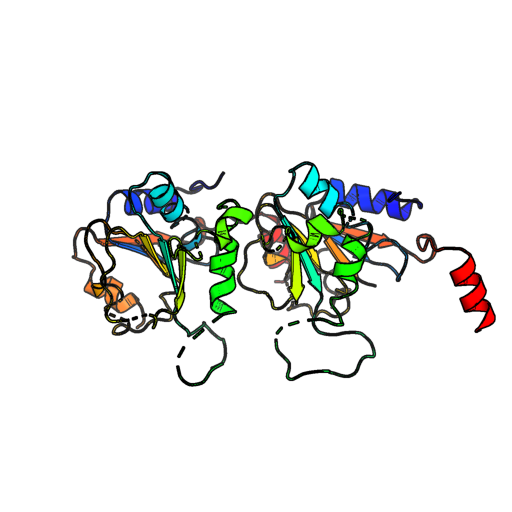55.88 170 THR B O 1
ATOM 1892 N N . ARG B 1 59 ? -15.755 92.446 25.283 1.00 56.56 171 ARG B N 1
ATOM 1893 C CA . ARG B 1 59 ? -15.332 91.502 26.328 1.00 56.97 171 ARG B CA 1
ATOM 1894 C C . ARG B 1 59 ? -15.656 92.207 27.633 1.00 56.63 171 ARG B C 1
ATOM 1895 O O . ARG B 1 59 ? -15.540 93.391 27.699 1.00 55.26 171 ARG B O 1
ATOM 1903 N N . PRO B 1 60 ? -16.070 91.479 28.664 1.00 57.83 172 PRO B N 1
ATOM 1904 C CA . PRO B 1 60 ? -16.239 92.083 29.980 1.00 59.25 172 PRO B CA 1
ATOM 1905 C C . PRO B 1 60 ? -14.909 92.329 30.731 1.00 60.09 172 PRO B C 1
ATOM 1906 O O . PRO B 1 60 ? -13.969 91.565 30.576 1.00 59.73 172 PRO B O 1
ATOM 1910 N N . ALA B 1 61 ? -14.856 93.393 31.528 1.00 61.41 173 ALA B N 1
ATOM 1911 C CA . ALA B 1 61 ? -13.680 93.754 32.349 1.00 62.88 173 ALA B CA 1
ATOM 1912 C C . ALA B 1 61 ? -13.226 92.719 33.422 1.00 64.13 173 ALA B C 1
ATOM 1913 O O . ALA B 1 61 ? -12.281 92.978 34.171 1.00 64.89 173 ALA B O 1
ATOM 1915 N N . VAL B 1 62 ? -13.903 91.576 33.509 1.00 65.33 174 VAL B N 1
ATOM 1916 C CA . VAL B 1 62 ? -13.565 90.504 34.452 1.00 65.89 174 VAL B CA 1
ATOM 1917 C C . VAL B 1 62 ? -12.946 89.315 33.726 1.00 66.76 174 VAL B C 1
ATOM 1918 O O . VAL B 1 62 ? -13.507 88.868 32.716 1.00 67.10 174 VAL B O 1
ATOM 1922 N N . GLU B 1 63 ? -11.850 88.772 34.268 1.00 67.44 175 GLU B N 1
ATOM 1923 C CA . GLU B 1 63 ? -11.171 87.603 33.696 1.00 67.83 175 GLU B CA 1
ATOM 1924 C C . GLU B 1 63 ? -11.017 86.454 34.695 1.00 67.99 175 GLU B C 1
ATOM 1925 O O . GLU B 1 63 ? -10.576 86.660 35.829 1.00 68.28 175 GLU B O 1
ATOM 1931 N N . ALA B 1 64 ? -11.332 85.239 34.247 1.00 68.26 176 ALA B N 1
ATOM 1932 C CA . ALA B 1 64 ? -11.240 84.024 35.079 1.00 68.24 176 ALA B CA 1
ATOM 1933 C C . ALA B 1 64 ? -9.903 83.912 35.823 1.00 68.38 176 ALA B C 1
ATOM 1934 O O . ALA B 1 64 ? -8.831 84.059 35.227 1.00 68.85 176 ALA B O 1
ATOM 1936 N N . GLY B 1 65 ? -9.980 83.710 37.140 1.00 68.36 177 GLY B N 1
ATOM 1937 C CA . GLY B 1 65 ? -8.805 83.447 37.981 1.00 67.97 177 GLY B CA 1
ATOM 1938 C C . GLY B 1 65 ? -7.759 84.541 38.039 1.00 67.48 177 GLY B C 1
ATOM 1939 O O . GLY B 1 65 ? -6.667 84.327 38.572 1.00 68.09 177 GLY B O 1
ATOM 1940 N N . GLU B 1 66 ? -8.094 85.709 37.497 1.00 66.79 178 GLU B N 1
ATOM 1941 C CA . GLU B 1 66 ? -7.273 86.903 37.629 1.00 66.08 178 GLU B CA 1
ATOM 1942 C C . GLU B 1 66 ? -7.784 87.676 38.841 1.00 65.30 178 GLU B C 1
ATOM 1943 O O . GLU B 1 66 ? -8.984 87.648 39.113 1.00 65.21 178 GLU B O 1
ATOM 1949 N N . LYS B 1 67 ? -6.892 88.364 39.553 1.00 64.00 179 LYS B N 1
ATOM 1950 C CA . LYS B 1 67 ? -7.297 89.249 40.652 1.00 63.46 179 LYS B CA 1
ATOM 1951 C C . LYS B 1 67 ? -7.963 90.528 40.139 1.00 62.93 179 LYS B C 1
ATOM 1952 O O . LYS B 1 67 ? -7.754 90.939 39.012 1.00 61.73 179 LYS B O 1
ATOM 1958 N N . LEU B 1 68 ? -8.758 91.161 40.991 1.00 63.46 180 LEU B N 1
ATOM 1959 C CA . LEU B 1 68 ? -9.330 92.460 40.673 1.00 64.20 180 LEU B CA 1
ATOM 1960 C C . LEU B 1 68 ? -8.200 93.451 40.384 1.00 64.82 180 LEU B C 1
ATOM 1961 O O . LEU B 1 68 ? -7.368 93.725 41.243 1.00 63.92 180 LEU B O 1
ATOM 1966 N N . GLY B 1 69 ? -8.188 93.972 39.158 1.00 66.30 181 GLY B N 1
ATOM 1967 C CA . GLY B 1 69 ? -7.102 94.818 38.669 1.00 67.47 181 GLY B CA 1
ATOM 1968 C C . GLY B 1 69 ? -7.328 96.322 38.732 1.00 68.59 181 GLY B C 1
ATOM 1969 O O . GLY B 1 69 ? -6.372 97.076 38.918 1.00 68.92 181 GLY B O 1
ATOM 1970 N N . PHE B 1 70 ? -8.575 96.768 38.591 1.00 69.86 182 PHE B N 1
ATOM 1971 C CA . PHE B 1 70 ? -8.880 98.205 38.466 1.00 70.84 182 PHE B CA 1
ATOM 1972 C C . PHE B 1 70 ? -9.810 98.695 39.588 1.00 71.73 182 PHE B C 1
ATOM 1973 O O . PHE B 1 70 ? -10.086 97.956 40.532 1.00 71.88 182 PHE B O 1
ATOM 1981 N N . LEU B 1 71 ? -10.255 99.951 39.493 1.00 72.60 183 LEU B N 1
ATOM 1982 C CA . LEU B 1 71 ? -11.345 100.476 40.327 1.00 73.05 183 LEU B CA 1
ATOM 1983 C C . LEU B 1 71 ? -12.653 100.527 39.493 1.00 73.91 183 LEU B C 1
ATOM 1984 O O . LEU B 1 71 ? -12.769 101.363 38.582 1.00 74.33 183 LEU B O 1
ATOM 1989 N N . PRO B 1 72 ? -13.633 99.625 39.779 1.00 74.45 184 PRO B N 1
ATOM 1990 C CA . PRO B 1 72 ? -14.885 99.661 39.010 1.00 74.39 184 PRO B CA 1
ATOM 1991 C C . PRO B 1 72 ? -15.798 100.789 39.492 1.00 74.68 184 PRO B C 1
ATOM 1992 O O . PRO B 1 72 ? -16.518 101.385 38.691 1.00 75.03 184 PRO B O 1
ATOM 1996 N N . ASP B 1 80 ? -7.537 96.461 28.872 1.00 71.45 192 ASP B N 1
ATOM 1997 C CA . ASP B 1 80 ? -6.665 96.669 27.711 1.00 71.69 192 ASP B CA 1
ATOM 1998 C C . ASP B 1 80 ? -5.753 95.451 27.456 1.00 71.46 192 ASP B C 1
ATOM 1999 O O . ASP B 1 80 ? -5.579 95.029 26.307 1.00 71.17 192 ASP B O 1
ATOM 2004 N N . PRO B 1 81 ? -5.142 94.908 28.531 1.00 70.92 193 PRO B N 1
ATOM 2005 C CA . PRO B 1 81 ? -4.512 93.594 28.411 1.00 70.41 193 PRO B CA 1
ATOM 2006 C C . PRO B 1 81 ? -5.512 92.512 28.008 1.00 69.85 193 PRO B C 1
ATOM 2007 O O . PRO B 1 81 ? -5.155 91.593 27.274 1.00 69.36 193 PRO B O 1
ATOM 2011 N N . TYR B 1 82 ? -6.752 92.640 28.488 1.00 69.22 194 TYR B N 1
ATOM 2012 C CA . TYR B 1 82 ? -7.804 91.667 28.195 1.00 68.95 194 TYR B CA 1
ATOM 2013 C C . TYR B 1 82 ? -8.277 91.828 26.768 1.00 66.96 194 TYR B C 1
ATOM 2014 O O . TYR B 1 82 ? -8.775 90.896 26.189 1.00 66.18 194 TYR B O 1
ATOM 2023 N N . LEU B 1 83 ? -8.123 93.022 26.209 1.00 65.19 195 LEU B N 1
ATOM 2024 C CA . LEU B 1 83 ? -8.573 93.287 24.852 1.00 63.88 195 LEU B CA 1
ATOM 2025 C C . LEU B 1 83 ? -7.527 92.922 23.779 1.00 62.97 195 LEU B C 1
ATOM 2026 O O . LEU B 1 83 ? -7.880 92.744 22.612 1.00 61.92 195 LEU B O 1
ATOM 2031 N N . ARG B 1 84 ? -6.269 92.768 24.177 1.00 62.14 196 ARG B N 1
ATOM 2032 C CA . ARG B 1 84 ? -5.181 92.560 23.220 1.00 62.42 196 ARG B CA 1
ATOM 2033 C C . ARG B 1 84 ? -5.323 91.348 22.292 1.00 61.68 196 ARG B C 1
ATOM 2034 O O . ARG B 1 84 ? -5.006 91.449 21.115 1.00 61.56 196 ARG B O 1
ATOM 2042 N N . PRO B 1 85 ? -5.766 90.192 22.819 1.00 60.94 197 PRO B N 1
ATOM 2043 C CA . PRO B 1 85 ? -6.019 89.063 21.932 1.00 60.95 197 PRO B CA 1
ATOM 2044 C C . PRO B 1 85 ? -7.046 89.302 20.850 1.00 60.34 197 PRO B C 1
ATOM 2045 O O . PRO B 1 85 ? -7.032 88.588 19.846 1.00 59.54 197 PRO B O 1
ATOM 2049 N N . LEU B 1 86 ? -7.967 90.241 21.075 1.00 60.81 198 LEU B N 1
ATOM 2050 C CA . LEU B 1 86 ? -8.992 90.588 20.054 1.00 60.64 198 LEU B CA 1
ATOM 2051 C C . LEU B 1 86 ? -8.372 91.400 18.936 1.00 60.21 198 LEU B C 1
ATOM 2052 O O . LEU B 1 86 ? -8.588 91.110 17.781 1.00 58.75 198 LEU B O 1
ATOM 2057 N N . HIS B 1 87 ? -7.534 92.357 19.293 1.00 61.10 199 HIS B N 1
ATOM 2058 C CA . HIS B 1 87 ? -6.762 93.109 18.304 1.00 62.65 199 HIS B CA 1
ATOM 2059 C C . HIS B 1 87 ? -5.825 92.224 17.524 1.00 62.79 199 HIS B C 1
ATOM 2060 O O . HIS B 1 87 ? -5.547 92.454 16.347 1.00 63.31 199 HIS B O 1
ATOM 2067 N N . ASP B 1 88 ? -5.303 91.225 18.209 1.00 62.83 200 ASP B N 1
ATOM 2068 C CA . ASP B 1 88 ? -4.265 90.399 17.660 1.00 62.49 200 ASP B CA 1
ATOM 2069 C C . ASP B 1 88 ? -4.826 89.459 16.606 1.00 62.24 200 ASP B C 1
ATOM 2070 O O . ASP B 1 88 ? -4.210 89.261 15.563 1.00 62.24 200 ASP B O 1
ATOM 2075 N N . ALA B 1 89 ? -6.004 88.906 16.873 1.00 62.04 201 ALA B N 1
ATOM 2076 C CA . ALA B 1 89 ? -6.636 87.961 15.955 1.00 61.96 201 ALA B CA 1
ATOM 2077 C C . ALA B 1 89 ? -7.159 88.619 14.664 1.00 61.95 201 ALA B C 1
ATOM 2078 O O . ALA B 1 89 ? -7.344 87.943 13.647 1.00 61.99 201 ALA B O 1
ATOM 2080 N N . LEU B 1 90 ? -7.396 89.926 14.718 1.00 61.66 202 LEU B N 1
ATOM 2081 C CA . LEU B 1 90 ? -7.742 90.717 13.530 1.00 61.94 202 LEU B CA 1
ATOM 2082 C C . LEU B 1 90 ? -6.655 90.694 12.449 1.00 61.17 202 LEU B C 1
ATOM 2083 O O . LEU B 1 90 ? -6.941 90.779 11.263 1.00 59.39 202 LEU B O 1
ATOM 2088 N N . ARG B 1 91 ? -5.413 90.580 12.901 1.00 61.88 203 ARG B N 1
ATOM 2089 C CA . ARG B 1 91 ? -4.240 90.506 12.043 1.00 62.56 203 ARG B CA 1
ATOM 2090 C C . ARG B 1 91 ? -4.216 89.307 11.106 1.00 62.02 203 ARG B C 1
ATOM 2091 O O . ARG B 1 91 ? -3.596 89.379 10.044 1.00 62.15 203 ARG B O 1
ATOM 2099 N N . ASP B 1 92 ? -4.853 88.217 11.503 1.00 61.40 204 ASP B N 1
ATOM 2100 C CA . ASP B 1 92 ? -4.961 87.065 10.645 1.00 62.27 204 ASP B CA 1
ATOM 2101 C C . ASP B 1 92 ? -6.011 87.252 9.563 1.00 62.92 204 ASP B C 1
ATOM 2102 O O . ASP B 1 92 ? -6.091 86.421 8.677 1.00 64.62 204 ASP B O 1
ATOM 2115 N N . VAL B 1 94 ? -7.383 90.754 8.580 1.00 61.06 206 VAL B N 1
ATOM 2116 C CA . VAL B 1 94 ? -7.285 92.013 7.920 1.00 61.18 206 VAL B CA 1
ATOM 2117 C C . VAL B 1 94 ? -5.817 92.318 7.750 1.00 61.63 206 VAL B C 1
ATOM 2118 O O . VAL B 1 94 ? -5.019 91.953 8.607 1.00 60.81 206 VAL B O 1
ATOM 2122 N N . GLU B 1 95 ? -5.470 93.008 6.659 1.00 62.77 207 GLU B N 1
ATOM 2123 C CA . GLU B 1 95 ? -4.100 93.478 6.443 1.00 63.21 207 GLU B CA 1
ATOM 2124 C C . GLU B 1 95 ? -3.707 94.411 7.574 1.00 63.53 207 GLU B C 1
ATOM 2125 O O . GLU B 1 95 ? -4.424 95.365 7.863 1.00 63.26 207 GLU B O 1
ATOM 2131 N N . PRO B 1 96 ? -2.604 94.093 8.271 1.00 64.19 208 PRO B N 1
ATOM 2132 C CA . PRO B 1 96 ? -2.246 94.871 9.458 1.00 64.59 208 PRO B CA 1
ATOM 2133 C C . PRO B 1 96 ? -2.164 96.395 9.270 1.00 64.47 208 PRO B C 1
ATOM 2134 O O . PRO B 1 96 ? -2.511 97.152 10.184 1.00 63.09 208 PRO B O 1
ATOM 2138 N N . GLU B 1 97 ? -1.743 96.844 8.097 1.00 65.39 209 GLU B N 1
ATOM 2139 C CA . GLU B 1 97 ? -1.692 98.285 7.839 1.00 66.15 209 GLU B CA 1
ATOM 2140 C C . GLU B 1 97 ? -3.089 98.912 7.670 1.00 66.32 209 GLU B C 1
ATOM 2141 O O . GLU B 1 97 ? -3.254 100.118 7.876 1.00 67.35 209 GLU B O 1
ATOM 2147 N N . VAL B 1 98 ? -4.102 98.118 7.316 1.00 65.63 210 VAL B N 1
ATOM 2148 C CA . VAL B 1 98 ? -5.466 98.669 7.172 1.00 64.24 210 VAL B CA 1
ATOM 2149 C C . VAL B 1 98 ? -6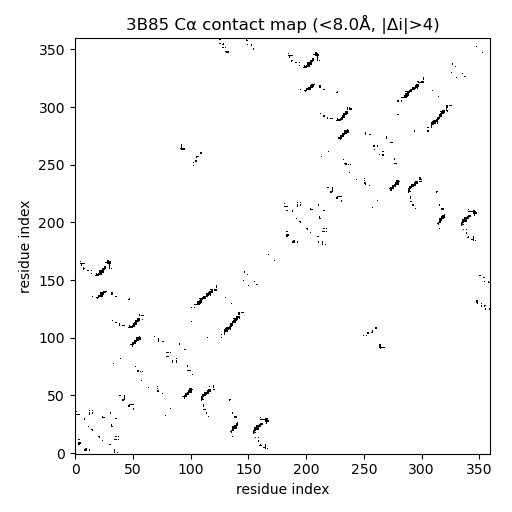.137 98.806 8.537 1.00 63.10 210 VAL B C 1
ATOM 2150 O O . VAL B 1 98 ? -6.995 99.652 8.722 1.00 62.81 210 VAL B O 1
ATOM 2154 N N . ILE B 1 99 ? -5.706 97.993 9.494 1.00 62.15 211 ILE B N 1
ATOM 2155 C CA . ILE B 1 99 ? -6.346 97.905 10.795 1.00 62.08 211 ILE B CA 1
ATOM 2156 C C . ILE B 1 99 ? -6.468 99.265 11.499 1.00 62.45 211 ILE B C 1
ATOM 2157 O O . ILE B 1 99 ? -7.557 99.635 11.952 1.00 62.97 211 ILE B O 1
ATOM 2162 N N . PRO B 1 100 ? -5.373 100.037 11.584 1.00 63.06 212 PRO B N 1
ATOM 2163 C CA . PRO B 1 100 ? -5.499 101.346 12.243 1.00 63.24 212 PRO B CA 1
ATOM 2164 C C . PRO B 1 100 ? -6.472 102.302 11.555 1.00 62.62 212 PRO B C 1
ATOM 2165 O O . PRO B 1 100 ? -7.128 103.079 12.234 1.00 62.21 212 PRO B O 1
ATOM 2169 N N . LYS B 1 101 ? -6.552 102.228 10.228 1.00 63.03 213 LYS B N 1
ATOM 2170 C CA . LYS B 1 101 ? -7.549 102.977 9.454 1.00 63.85 213 LYS B CA 1
ATOM 2171 C C . LYS B 1 101 ? -8.979 102.636 9.905 1.00 63.44 213 LYS B C 1
ATOM 2172 O O . LYS B 1 101 ? -9.758 103.534 10.223 1.00 63.39 213 LYS B O 1
ATOM 2178 N N . LEU B 1 102 ? -9.291 101.335 9.964 1.00 63.10 214 LEU B N 1
ATOM 2179 C CA . LEU B 1 102 ? -10.576 100.833 10.441 1.00 63.14 214 LEU B CA 1
ATOM 2180 C C . LEU B 1 102 ? -10.854 101.259 11.876 1.00 62.98 214 LEU B C 1
ATOM 2181 O O . LEU B 1 102 ? -11.972 101.655 12.218 1.00 61.33 214 LEU B O 1
ATOM 2194 N N . GLU B 1 104 ? -9.660 103.903 13.494 1.00 65.20 216 GLU B N 1
ATOM 2195 C CA . GLU B 1 104 ? -9.904 105.344 13.539 1.00 65.63 216 GLU B CA 1
ATOM 2196 C C . GLU B 1 104 ? -11.316 105.717 13.060 1.00 64.44 216 GLU B C 1
ATOM 2197 O O . GLU B 1 104 ? -11.992 106.531 13.701 1.00 64.99 216 GLU B O 1
ATOM 2203 N N . ALA B 1 105 ? -11.767 105.131 11.952 1.00 62.54 217 ALA B N 1
ATOM 2204 C CA . ALA B 1 105 ? -13.122 105.429 11.437 1.00 61.27 217 ALA B CA 1
ATOM 2205 C C . ALA B 1 105 ? -14.200 104.750 12.249 1.00 60.31 217 ALA B C 1
ATOM 2206 O O . ALA B 1 105 ? -15.376 104.974 11.994 1.00 61.13 217 ALA B O 1
ATOM 2208 N N . GLY B 1 106 ? -13.811 103.914 13.224 1.00 59.66 218 GLY B N 1
ATOM 2209 C CA . GLY B 1 106 ? -14.747 103.094 14.031 1.00 57.95 218 GLY B CA 1
ATOM 2210 C C . GLY B 1 106 ? -15.520 102.036 13.225 1.00 56.98 218 GLY B C 1
ATOM 2211 O O . GLY B 1 106 ? -16.603 101.595 13.646 1.00 57.15 218 GLY B O 1
ATOM 2212 N N . ILE B 1 107 ? -14.979 101.655 12.062 1.00 54.58 219 ILE B N 1
ATOM 2213 C CA . ILE B 1 107 ? -15.506 100.542 11.282 1.00 53.38 219 ILE B CA 1
ATOM 2214 C C . ILE B 1 107 ? -15.244 99.232 12.042 1.00 52.43 219 ILE B C 1
ATOM 2215 O O . ILE B 1 107 ? -16.080 98.329 12.047 1.00 52.40 219 ILE B O 1
ATOM 2220 N N . VAL B 1 108 ? -14.088 99.139 12.692 1.00 50.88 220 VAL B N 1
ATOM 2221 C CA . VAL B 1 108 ? -13.836 98.084 13.662 1.00 49.86 220 VAL B CA 1
ATOM 2222 C C . VAL B 1 108 ? -13.640 98.719 15.034 1.00 49.24 220 VAL B C 1
ATOM 2223 O O . VAL B 1 108 ? -12.892 99.676 15.202 1.00 48.26 220 VAL B O 1
ATOM 2227 N N . GLU B 1 109 ? -14.338 98.162 16.004 1.00 49.14 221 GLU B N 1
ATOM 2228 C CA . GLU B 1 109 ? -14.381 98.697 17.339 1.00 49.69 221 GLU B CA 1
ATOM 2229 C C . GLU B 1 109 ? -14.017 97.559 18.240 1.00 49.10 221 GLU B C 1
ATOM 2230 O O . GLU B 1 109 ? -14.613 96.485 18.164 1.00 50.32 221 GLU B O 1
ATOM 2236 N N . VAL B 1 110 ? -13.006 97.760 19.052 1.00 48.41 222 VAL B N 1
ATOM 2237 C CA . VAL B 1 110 ? -12.656 96.806 20.063 1.00 48.88 222 VAL B CA 1
ATOM 2238 C C . VAL B 1 110 ? -12.810 97.584 21.380 1.00 49.51 222 VAL B C 1
ATOM 2239 O O . VAL B 1 110 ? -12.169 98.604 21.533 1.00 49.98 222 VAL B O 1
ATOM 2243 N N . ALA B 1 111 ? -13.686 97.127 22.287 1.00 50.52 223 ALA B N 1
ATOM 2244 C CA . ALA B 1 111 ? -14.085 97.888 23.499 1.00 50.49 223 ALA B CA 1
ATOM 2245 C C . ALA B 1 111 ? -14.619 97.021 24.641 1.00 51.13 223 ALA B C 1
ATOM 2246 O O . ALA B 1 111 ? -15.036 95.886 24.424 1.00 51.19 223 ALA B O 1
ATOM 2248 N N . PRO B 1 112 ? -14.564 97.527 25.888 1.00 51.80 224 PRO B N 1
ATOM 2249 C CA . PRO B 1 112 ? -15.182 96.784 26.996 1.00 51.81 224 PRO B CA 1
ATOM 2250 C C . PRO B 1 112 ? -16.687 96.786 26.891 1.00 52.24 224 PRO B C 1
ATOM 2251 O O . PRO B 1 112 ? -17.263 97.630 26.201 1.00 52.50 224 PRO B O 1
ATOM 2255 N N . LEU B 1 113 ? -17.305 95.838 27.578 1.00 52.28 225 LEU B N 1
ATOM 2256 C CA . LEU B 1 113 ? -18.747 95.656 27.495 1.00 52.51 225 LEU B CA 1
ATOM 2257 C C . LEU B 1 113 ? -19.506 96.906 27.950 1.00 52.45 225 LEU B C 1
ATOM 2258 O O . LEU B 1 113 ? -20.556 97.260 27.380 1.00 52.13 225 LEU B O 1
ATOM 2263 N N . ALA B 1 114 ? -18.969 97.573 28.969 1.00 52.42 226 ALA B N 1
ATOM 2264 C CA . ALA B 1 114 ? -19.572 98.815 29.486 1.00 52.50 226 ALA B CA 1
ATOM 2265 C C . ALA B 1 114 ? -19.861 99.854 28.406 1.00 52.12 226 ALA B C 1
ATOM 2266 O O . ALA B 1 114 ? -20.795 100.609 28.543 1.00 52.45 226 ALA B O 1
ATOM 2268 N N . TYR B 1 115 ? -19.071 99.889 27.338 1.00 52.39 227 TYR B N 1
ATOM 2269 C CA . TYR B 1 115 ? -19.256 100.886 26.296 1.00 52.83 227 TYR B CA 1
ATOM 2270 C C . TYR B 1 115 ? -20.431 100.594 25.365 1.00 52.65 227 TYR B C 1
ATOM 2271 O O . TYR B 1 115 ? -20.683 101.374 24.433 1.00 51.31 227 TYR B O 1
ATOM 2288 N N . ARG B 1 117 ? -23.553 100.175 26.646 1.00 52.63 229 ARG B N 1
ATOM 2289 C CA A ARG B 1 117 ? -24.758 100.676 27.321 0.50 52.83 229 ARG B CA 1
ATOM 2290 C CA B ARG B 1 117 ? -24.717 100.738 27.359 0.50 52.70 229 ARG B CA 1
ATOM 2291 C C . ARG B 1 117 ? -25.456 101.796 26.552 1.00 52.43 229 ARG B C 1
ATOM 2292 O O . ARG B 1 117 ? -24.813 102.710 26.003 1.00 52.09 229 ARG B O 1
ATOM 2307 N N . GLY B 1 118 ? -26.783 101.692 26.484 1.00 52.01 230 GLY B N 1
ATOM 2308 C CA . GLY B 1 118 ? -27.584 102.710 25.794 1.00 52.20 230 GLY B CA 1
ATOM 2309 C C . GLY B 1 118 ? -27.423 102.796 24.268 1.00 51.83 230 GLY B C 1
ATOM 2310 O O . GLY B 1 118 ? -27.931 103.732 23.631 1.00 51.35 230 GLY B O 1
ATOM 2311 N N . ARG B 1 119 ? -26.756 101.825 23.652 1.00 51.17 231 ARG B N 1
ATOM 2312 C CA . ARG B 1 119 ? -26.649 101.865 22.210 1.00 50.60 231 ARG B CA 1
ATOM 2313 C C . ARG B 1 119 ? -27.682 101.033 21.484 1.00 49.78 231 ARG B C 1
ATOM 2314 O O . ARG B 1 119 ? -28.293 100.177 22.077 1.00 48.50 231 ARG B O 1
ATOM 2322 N N . THR B 1 120 ? -27.872 101.311 20.188 1.00 49.31 232 THR B N 1
ATOM 2323 C CA . THR B 1 120 ? -28.597 100.385 19.281 1.00 48.97 232 THR B CA 1
ATOM 2324 C C . THR B 1 120 ? -27.715 100.100 18.138 1.00 47.15 232 THR B C 1
ATOM 2325 O O . THR B 1 120 ? -27.264 101.001 17.453 1.00 47.48 232 THR B O 1
ATOM 2329 N N . LEU B 1 121 ? -27.467 98.819 17.923 1.00 46.26 233 LEU B N 1
ATOM 2330 C CA . LEU B 1 121 ? -26.415 98.417 17.049 1.00 44.53 233 LEU B CA 1
ATOM 2331 C C . LEU B 1 121 ? -27.045 97.924 15.769 1.00 43.80 233 LEU B C 1
ATOM 2332 O O . LEU B 1 121 ? -27.598 96.809 15.697 1.00 43.47 233 LEU B O 1
ATOM 2337 N N . ASN B 1 122 ? -26.982 98.788 14.771 1.00 42.52 234 ASN B N 1
ATOM 2338 C CA . ASN B 1 122 ? -27.619 98.593 13.475 1.00 42.78 234 ASN B CA 1
ATOM 2339 C C . ASN B 1 122 ? -26.545 98.298 12.467 1.00 42.64 234 ASN B C 1
ATOM 2340 O O . ASN B 1 122 ? -25.465 98.854 12.536 1.00 42.26 234 ASN B O 1
ATOM 2345 N N . ASP B 1 123 ? -26.861 97.455 11.500 1.00 43.29 235 ASP B N 1
ATOM 2346 C CA . ASP B 1 123 ? -25.948 97.175 10.397 1.00 43.60 235 ASP B CA 1
ATOM 2347 C C . ASP B 1 123 ? -24.550 96.780 10.890 1.00 42.52 235 ASP B C 1
ATOM 2348 O O . ASP B 1 123 ? -23.548 97.199 10.362 1.00 42.12 235 ASP B O 1
ATOM 2353 N N . ALA B 1 124 ? -24.505 95.993 11.959 1.00 42.41 236 ALA B N 1
ATOM 2354 C CA . ALA B 1 124 ? -23.237 95.667 12.636 1.00 41.80 236 ALA B CA 1
ATOM 2355 C C . ALA B 1 124 ? -23.119 94.165 12.892 1.00 40.83 236 ALA B C 1
ATOM 2356 O O . ALA B 1 124 ? -24.115 93.495 13.059 1.00 40.12 236 ALA B O 1
ATOM 2358 N N . PHE B 1 125 ? -21.891 93.659 12.941 1.00 41.25 237 PHE B N 1
ATOM 2359 C CA . PHE B 1 125 ? -21.582 92.291 13.421 1.00 40.97 237 PHE B CA 1
ATOM 2360 C C . PHE B 1 125 ? -20.957 92.461 14.796 1.00 41.28 237 PHE B C 1
ATOM 2361 O O . PHE B 1 125 ? -19.869 93.032 14.908 1.00 41.79 237 PHE B O 1
ATOM 2369 N N . VAL B 1 126 ? -21.664 92.013 15.834 1.00 40.52 238 VAL B N 1
ATOM 2370 C CA . VAL B 1 126 ? -21.224 92.212 17.192 1.00 40.61 238 VAL B CA 1
ATOM 2371 C C . VAL B 1 126 ? -20.874 90.873 17.810 1.00 41.09 238 VAL B C 1
ATOM 2372 O O . VAL B 1 126 ? -21.605 89.911 17.670 1.00 41.88 238 VAL B O 1
ATOM 2376 N N . ILE B 1 127 ? -19.754 90.833 18.510 1.00 41.56 239 ILE B N 1
ATOM 2377 C CA . ILE B 1 127 ? -19.242 89.621 19.139 1.00 41.74 239 ILE B CA 1
ATOM 2378 C C . ILE B 1 127 ? -18.901 90.008 20.583 1.00 42.20 239 ILE B C 1
ATOM 2379 O O . ILE B 1 127 ? -18.028 90.852 20.806 1.00 43.21 239 ILE B O 1
ATOM 2384 N N . LEU B 1 128 ? -19.629 89.424 21.526 1.00 42.73 240 LEU B N 1
ATOM 2385 C CA . LEU B 1 128 ? -19.300 89.427 22.939 1.00 43.26 240 LEU B CA 1
ATOM 2386 C C . LEU B 1 128 ? -18.569 88.160 23.280 1.00 44.86 240 LEU B C 1
ATOM 2387 O O . LEU B 1 128 ? -19.171 87.101 23.307 1.00 44.84 240 LEU B O 1
ATOM 2392 N N . ASP B 1 129 ? -17.291 88.299 23.616 1.00 46.87 241 ASP B N 1
ATOM 2393 C CA . ASP B 1 129 ? -16.385 87.192 23.897 1.00 48.40 241 ASP B CA 1
ATOM 2394 C C . ASP B 1 129 ? -16.194 86.999 25.406 1.00 49.30 241 ASP B C 1
ATOM 2395 O O . ASP B 1 129 ? -16.497 87.886 26.198 1.00 48.46 241 ASP B O 1
ATOM 2400 N N . GLU B 1 130 ? -15.765 85.800 25.800 1.00 50.76 242 GLU B N 1
ATOM 2401 C CA . GLU B 1 130 ? -15.563 85.470 27.203 1.00 52.05 242 GLU B CA 1
ATOM 2402 C C . GLU B 1 130 ? -16.807 85.756 28.025 1.00 53.36 242 GLU B C 1
ATOM 2403 O O . GLU B 1 130 ? -16.704 86.304 29.133 1.00 55.03 242 GLU B O 1
ATOM 2409 N N . ALA B 1 131 ? -17.965 85.356 27.501 1.00 53.13 243 ALA B N 1
ATOM 2410 C CA . ALA B 1 131 ? -19.261 85.669 28.080 1.00 53.32 243 ALA B CA 1
ATOM 2411 C C . ALA B 1 131 ? -19.580 84.904 29.360 1.00 54.06 243 ALA B C 1
ATOM 2412 O O . ALA B 1 131 ? -20.574 85.210 30.065 1.00 53.64 243 ALA B O 1
ATOM 2414 N N . GLN B 1 132 ? -18.775 83.887 29.648 1.00 55.05 244 GLN B N 1
ATOM 2415 C CA . GLN B 1 132 ? -18.873 83.168 30.926 1.00 55.77 244 GLN B CA 1
ATOM 2416 C C . GLN B 1 132 ? -18.624 84.124 32.114 1.00 56.55 244 GLN B C 1
ATOM 2417 O O . GLN B 1 132 ? -19.129 83.905 33.200 1.00 57.16 244 GLN B O 1
ATOM 2423 N N . ASN B 1 133 ? -17.868 85.188 31.859 1.00 57.05 245 ASN B N 1
ATOM 2424 C CA . ASN B 1 133 ? -17.517 86.183 32.832 1.00 57.53 245 ASN B CA 1
ATOM 2425 C C . ASN B 1 133 ? -18.588 87.283 32.989 1.00 58.15 245 ASN B C 1
ATOM 2426 O O . ASN B 1 133 ? -18.316 88.317 33.612 1.00 58.51 245 ASN B O 1
ATOM 2431 N N . THR B 1 134 ? -19.784 87.070 32.440 1.00 58.42 246 THR B N 1
ATOM 2432 C CA . THR B 1 134 ? -20.856 88.068 32.470 1.00 58.62 246 THR B CA 1
ATOM 2433 C C . THR B 1 134 ? -21.907 87.701 33.511 1.00 59.15 246 THR B C 1
ATOM 2434 O O . THR B 1 134 ? -22.033 86.535 33.885 1.00 58.83 246 THR B O 1
ATOM 2438 N N . THR B 1 135 ? -22.670 88.697 33.966 1.00 59.70 247 THR B N 1
ATOM 2439 C CA . THR B 1 135 ? -23.878 88.416 34.740 1.00 60.24 247 THR B CA 1
ATOM 2440 C C . THR B 1 135 ? -25.103 88.373 33.808 1.00 60.60 247 THR B C 1
ATOM 2441 O O . THR B 1 135 ? -25.063 88.860 32.659 1.00 60.13 247 THR B O 1
ATOM 2445 N N . PRO B 1 136 ? -26.187 87.756 34.282 1.00 60.99 248 PRO B N 1
ATOM 2446 C CA . PRO B 1 136 ? -27.462 87.750 33.531 1.00 60.70 248 PRO B CA 1
ATOM 2447 C C . PRO B 1 136 ? -27.954 89.147 33.165 1.00 60.35 248 PRO B C 1
ATOM 2448 O O . PRO B 1 136 ? -28.458 89.353 32.070 1.00 60.44 248 PRO B O 1
ATOM 2452 N N . ALA B 1 137 ? -27.774 90.094 34.076 1.00 60.23 249 ALA B N 1
ATOM 2453 C CA . ALA B 1 137 ? -28.122 91.486 33.843 1.00 59.67 249 ALA B CA 1
ATOM 2454 C C . ALA B 1 137 ? -27.256 92.149 32.770 1.00 59.27 249 ALA B C 1
ATOM 2455 O O . ALA B 1 137 ? -27.757 92.885 31.933 1.00 59.25 249 ALA B O 1
ATOM 2457 N N . GLN B 1 138 ? -25.959 91.890 32.791 1.00 59.10 250 GLN B N 1
ATOM 2458 C CA . GLN B 1 138 ? -25.065 92.397 31.756 1.00 59.02 250 GLN B CA 1
ATOM 2459 C C . GLN B 1 138 ? -25.387 91.794 30.390 1.00 58.93 250 GLN B C 1
ATOM 2460 O O . GLN B 1 138 ? -25.270 92.452 29.359 1.00 59.52 250 GLN B O 1
ATOM 2474 N N . LYS B 1 140 ? -28.429 90.579 29.431 1.00 56.34 252 LYS B N 1
ATOM 2475 C CA . LYS B 1 140 ? -29.661 91.214 29.006 1.00 56.05 252 LYS B CA 1
ATOM 2476 C C . LYS B 1 140 ? -29.392 92.558 28.354 1.00 54.22 252 LYS B C 1
ATOM 2477 O O . LYS B 1 140 ? -29.988 92.900 27.339 1.00 54.07 252 LYS B O 1
ATOM 2491 N N . PHE B 1 142 ? -26.640 93.420 26.827 1.00 47.56 254 PHE B N 1
ATOM 2492 C CA . PHE B 1 142 ? -25.950 93.239 25.586 1.00 46.03 254 PHE B CA 1
ATOM 2493 C C . PHE B 1 142 ? -26.947 92.821 24.509 1.00 45.89 254 PHE B C 1
ATOM 2494 O O . PHE B 1 142 ? -26.982 93.403 23.397 1.00 44.52 254 PHE B O 1
ATOM 2502 N N . LEU B 1 143 ? -27.779 91.834 24.834 1.00 45.72 255 LEU B N 1
ATOM 2503 C CA . LEU B 1 143 ? -28.629 91.229 23.819 1.00 45.66 255 LEU B CA 1
ATOM 2504 C C . LEU B 1 143 ? -29.656 92.215 23.321 1.00 46.31 255 LEU B C 1
ATOM 2505 O O . LEU B 1 143 ? -29.961 92.273 22.098 1.00 46.78 255 LEU B O 1
ATOM 2510 N N . THR B 1 144 ? -30.137 93.053 24.242 1.00 46.65 256 THR B N 1
ATOM 2511 C CA . THR B 1 144 ? -31.091 94.123 23.906 1.00 46.15 256 THR B CA 1
ATOM 2512 C C . THR B 1 144 ? -30.469 95.327 23.198 1.00 46.05 256 THR B C 1
ATOM 2513 O O . THR B 1 144 ? -31.182 96.280 22.889 1.00 46.97 256 THR B O 1
ATOM 2517 N N . ARG B 1 145 ? -29.172 95.303 22.889 1.00 45.25 257 ARG B N 1
ATOM 2518 C CA . ARG B 1 145 ? -28.588 96.337 22.026 1.00 44.83 257 ARG B CA 1
ATOM 2519 C C . ARG B 1 145 ? -28.880 96.102 20.556 1.00 44.65 257 ARG B C 1
ATOM 2520 O O . ARG B 1 145 ? -28.486 96.926 19.737 1.00 45.32 257 ARG B O 1
ATOM 2528 N N . LEU B 1 146 ? -29.510 94.972 20.216 1.00 43.92 258 LEU B N 1
ATOM 2529 C CA . LEU B 1 146 ? -29.626 94.501 18.837 1.00 43.81 258 LEU B CA 1
ATOM 2530 C C . LEU B 1 146 ? -30.447 95.450 17.949 1.00 43.55 258 LEU B C 1
ATOM 2531 O O . LEU B 1 146 ? -31.602 95.731 18.236 1.00 43.45 258 LEU B O 1
ATOM 2536 N N . GLY B 1 147 ? -29.847 95.950 16.877 1.00 43.08 259 GLY B N 1
ATOM 2537 C CA . GLY B 1 147 ? -30.587 96.791 15.937 1.00 43.39 259 GLY B CA 1
ATOM 2538 C C . GLY B 1 147 ? -31.092 95.971 14.761 1.00 43.29 259 GLY B C 1
ATOM 2539 O O . GLY B 1 147 ? -31.338 94.774 14.902 1.00 43.77 259 GLY B O 1
ATOM 2540 N N . PHE B 1 148 ? -31.262 96.626 13.612 1.00 43.20 260 PHE B N 1
ATOM 2541 C CA . PHE B 1 148 ? -31.747 95.975 12.399 1.00 42.78 260 PHE B CA 1
ATOM 2542 C C . PHE B 1 148 ? -30.584 95.792 11.484 1.00 41.34 260 PHE B C 1
ATOM 2543 O O . PHE B 1 148 ? -29.672 96.558 11.530 1.00 40.72 260 PHE B O 1
ATOM 2551 N N . GLY B 1 149 ? -30.626 94.737 10.672 1.00 41.81 261 GLY B N 1
ATOM 2552 C CA . GLY B 1 149 ? -29.509 94.316 9.791 1.00 41.51 261 GLY B CA 1
ATOM 2553 C C . GLY B 1 149 ? -28.211 93.878 10.493 1.00 41.00 261 GLY B C 1
ATOM 2554 O O . GLY B 1 149 ? -27.174 93.821 9.877 1.00 41.46 261 GLY B O 1
ATOM 2555 N N . SER B 1 150 ? -28.268 93.607 11.782 1.00 40.62 262 SER B N 1
ATOM 2556 C CA . SER B 1 150 ? -27.130 93.146 12.556 1.00 41.27 262 SER B CA 1
ATOM 2557 C C . SER B 1 150 ? -27.098 91.628 12.870 1.00 41.18 262 SER B C 1
ATOM 2558 O O . SER B 1 150 ? -28.108 90.931 12.793 1.00 40.95 262 SER B O 1
ATOM 2561 N N . LYS B 1 151 ? -25.911 91.138 13.214 1.00 42.13 263 LYS B N 1
ATOM 2562 C CA . LYS B 1 151 ? -25.712 89.804 13.778 1.00 43.14 263 LYS B CA 1
ATOM 2563 C C . LYS B 1 151 ? -24.983 89.915 15.105 1.00 42.99 263 LYS B C 1
ATOM 2564 O O . LYS B 1 151 ? -24.042 90.711 15.193 1.00 42.38 263 LYS B O 1
ATOM 2578 N N . VAL B 1 153 ? -22.818 87.365 17.845 1.00 41.91 265 VAL B N 1
ATOM 2579 C CA . VAL B 1 153 ? -22.281 86.128 18.345 1.00 42.81 265 VAL B CA 1
ATOM 2580 C C . VAL B 1 153 ? -21.758 86.354 19.785 1.00 43.08 265 VAL B C 1
ATOM 2581 O O . VAL B 1 153 ? -20.976 87.237 20.033 1.00 42.03 265 VAL B O 1
ATOM 2585 N N . VAL B 1 154 ? -22.297 85.596 20.732 1.00 44.11 266 VAL B N 1
ATOM 2586 C CA . VAL B 1 154 ? -21.832 85.586 22.121 1.00 44.75 266 VAL B CA 1
ATOM 2587 C C . VAL B 1 154 ? -21.032 84.293 22.276 1.00 45.33 266 VAL B C 1
ATOM 2588 O O . VAL B 1 154 ? -21.554 83.202 22.035 1.00 44.71 266 VAL B O 1
ATOM 2592 N N . THR B 1 155 ? -19.765 84.424 22.637 1.00 47.13 267 THR B N 1
ATOM 2593 C CA . THR B 1 155 ? -18.845 83.284 22.773 1.00 48.63 267 THR B CA 1
ATOM 2594 C C . THR B 1 155 ? -18.219 83.215 24.184 1.00 49.96 267 THR B C 1
ATOM 2595 O O . THR B 1 155 ? -17.977 84.222 24.836 1.00 49.33 267 THR B O 1
ATOM 2599 N N . GLY B 1 156 ? -17.976 81.996 24.649 1.00 52.41 268 GLY B N 1
ATOM 2600 C CA . GLY B 1 156 ? -17.495 81.754 26.006 1.00 53.12 268 GLY B CA 1
ATOM 2601 C C . GLY B 1 156 ? -17.153 80.292 26.267 1.00 54.57 268 GLY B C 1
ATOM 2602 O O . GLY B 1 156 ? -17.483 79.407 25.485 1.00 55.00 268 GLY B O 1
ATOM 2603 N N . ASP B 1 157 ? -16.505 80.050 27.397 1.00 56.30 269 ASP B N 1
ATOM 2604 C CA . ASP B 1 157 ? -15.953 78.737 27.765 1.00 56.48 269 ASP B CA 1
ATOM 2605 C C . ASP B 1 157 ? -16.288 78.404 29.197 1.00 56.70 269 ASP B C 1
ATOM 2606 O O . ASP B 1 157 ? -17.461 78.417 29.586 1.00 57.87 269 ASP B O 1
ATOM 2611 N N . SER B 1 169 ? -26.598 80.688 37.050 1.00 93.67 281 SER B N 1
ATOM 2612 C CA . SER B 1 169 ? -25.134 80.753 37.131 1.00 93.61 281 SER B CA 1
ATOM 2613 C C . SER B 1 169 ? -24.600 81.966 36.323 1.00 93.69 281 SER B C 1
ATOM 2614 O O . SER B 1 169 ? -24.8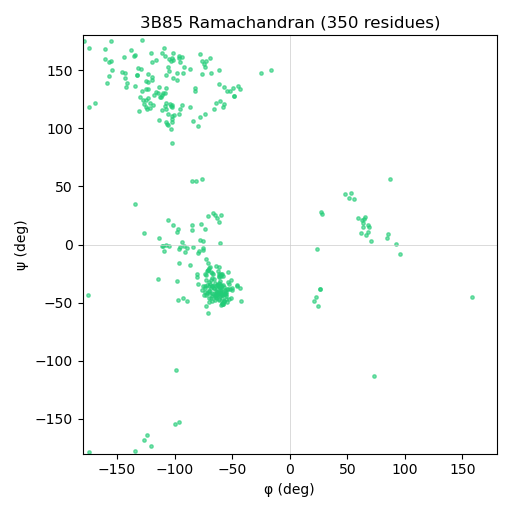31 83.137 36.690 1.00 93.57 281 SER B O 1
ATOM 2617 N N . GLY B 1 170 ? -23.881 81.682 35.235 1.00 93.24 282 GLY B N 1
ATOM 2618 C CA . GLY B 1 170 ? -23.403 82.712 34.338 1.00 92.65 282 GLY B CA 1
ATOM 2619 C C . GLY B 1 170 ? -24.367 82.765 33.181 1.00 91.91 282 GLY B C 1
ATOM 2620 O O . GLY B 1 170 ? -25.513 83.217 33.339 1.00 91.60 282 GLY B O 1
ATOM 2621 N N . LEU B 1 171 ? -23.903 82.280 32.027 1.00 91.03 283 LEU B N 1
ATOM 2622 C CA . LEU B 1 171 ? -24.712 82.261 30.804 1.00 89.99 283 LEU B CA 1
ATOM 2623 C C . LEU B 1 171 ? -25.467 80.937 30.614 1.00 89.56 283 LEU B C 1
ATOM 2624 O O . LEU B 1 171 ? -26.171 80.763 29.618 1.00 89.13 283 LEU B O 1
ATOM 2629 N N . ARG B 1 172 ? -25.329 80.028 31.587 1.00 88.96 284 ARG B N 1
ATOM 2630 C CA . ARG B 1 172 ? -26.228 78.865 31.739 1.00 88.39 284 ARG B CA 1
ATOM 2631 C C . ARG B 1 172 ? -27.672 79.310 31.981 1.00 87.07 284 ARG B C 1
ATOM 2632 O O . ARG B 1 172 ? -28.609 78.581 31.663 1.00 86.76 284 ARG B O 1
ATOM 2640 N N . LEU B 1 173 ? -27.842 80.495 32.563 1.00 85.57 285 LEU B N 1
ATOM 2641 C CA . LEU B 1 173 ? -29.172 81.049 32.765 1.00 84.19 285 LEU B CA 1
ATOM 2642 C C . LEU B 1 173 ? -29.838 81.414 31.453 1.00 82.35 285 LEU B C 1
ATOM 2643 O O . LEU B 1 173 ? -31.020 81.115 31.268 1.00 82.10 285 LEU B O 1
ATOM 2648 N N . VAL B 1 174 ? -29.099 82.048 30.545 1.00 80.01 286 VAL B N 1
ATOM 2649 C CA . VAL B 1 174 ? -29.671 82.448 29.247 1.00 78.85 286 VAL B CA 1
ATOM 2650 C C . VAL B 1 174 ? -29.826 81.235 28.335 1.00 75.94 286 VAL B C 1
ATOM 2651 O O . VAL B 1 174 ? -30.777 81.141 27.574 1.00 75.23 286 VAL B O 1
ATOM 2655 N N . ARG B 1 175 ? -28.887 80.305 28.424 1.00 73.58 287 ARG B N 1
ATOM 2656 C CA . ARG B 1 175 ? -29.013 79.029 27.741 1.00 72.31 287 ARG B CA 1
ATOM 2657 C C . ARG B 1 175 ? -30.357 78.408 28.061 1.00 69.97 287 ARG B C 1
ATOM 2658 O O . ARG B 1 175 ? -31.077 77.958 27.176 1.00 69.17 287 ARG B O 1
ATOM 2666 N N . HIS B 1 176 ? -30.711 78.430 29.335 1.00 67.86 288 HIS B N 1
ATOM 2667 C CA . HIS B 1 176 ? -32.005 77.946 29.759 1.00 66.31 288 HIS B CA 1
ATOM 2668 C C . HIS B 1 176 ? -33.135 78.888 29.333 1.00 65.07 288 HIS B C 1
ATOM 2669 O O . HIS B 1 176 ? -34.023 78.514 28.610 1.00 64.34 288 HIS B O 1
ATOM 2676 N N . ILE B 1 177 ? -33.056 80.130 29.776 1.00 64.29 289 ILE B N 1
ATOM 2677 C CA . ILE B 1 177 ? -34.032 81.183 29.457 1.00 63.66 289 ILE B CA 1
ATOM 2678 C C . ILE B 1 177 ? -34.393 81.377 27.962 1.00 62.41 289 ILE B C 1
ATOM 2679 O O . ILE B 1 177 ? -35.542 81.667 27.644 1.00 61.91 289 ILE B O 1
ATOM 2684 N N . LEU B 1 178 ? -33.434 81.238 27.048 1.00 61.55 290 LEU B N 1
ATOM 2685 C CA . LEU B 1 178 ? -33.714 81.433 25.592 1.00 60.83 290 LEU B CA 1
ATOM 2686 C C . LEU B 1 178 ? -33.756 80.095 24.814 1.00 59.98 290 LEU B C 1
ATOM 2687 O O . LEU B 1 178 ? -33.584 80.062 23.587 1.00 58.37 290 LEU B O 1
ATOM 2692 N N . ARG B 1 179 ? -33.983 79.005 25.543 1.00 59.53 291 ARG B N 1
ATOM 2693 C CA . ARG B 1 179 ? -33.984 77.675 24.945 1.00 59.83 291 ARG B CA 1
ATOM 2694 C C . ARG B 1 179 ? -35.066 77.555 23.846 1.00 57.98 291 ARG B C 1
ATOM 2695 O O . ARG B 1 179 ? -34.840 76.910 22.822 1.00 57.04 291 ARG B O 1
ATOM 2703 N N . GLY B 1 180 ? -36.217 78.185 24.055 1.00 56.88 292 GLY B N 1
ATOM 2704 C CA . GLY B 1 180 ? -37.297 78.136 23.075 1.00 56.31 292 GLY B CA 1
ATOM 2705 C C . GLY B 1 180 ? -37.336 79.249 22.032 1.00 55.82 292 GLY B C 1
ATOM 2706 O O . GLY B 1 180 ? -38.223 79.240 21.157 1.00 56.21 292 GLY B O 1
ATOM 2707 N N . VAL B 1 181 ? -36.408 80.204 22.093 1.00 54.54 293 VAL B N 1
ATOM 2708 C CA . VAL B 1 181 ? -36.513 81.388 21.250 1.00 54.31 293 VAL B CA 1
ATOM 2709 C C . VAL B 1 181 ? -35.964 81.111 19.848 1.00 53.57 293 VAL B C 1
ATOM 2710 O O . VAL B 1 181 ? -34.904 80.541 19.679 1.00 53.53 293 VAL B O 1
ATOM 2714 N N . ASP B 1 182 ? -36.697 81.536 18.838 1.00 53.18 294 ASP B 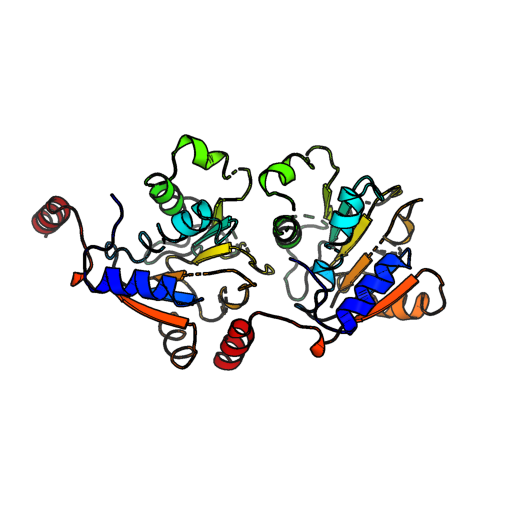N 1
ATOM 2715 C CA . ASP B 1 182 ? -36.293 81.288 17.462 1.00 53.05 294 ASP B CA 1
ATOM 2716 C C . ASP B 1 182 ? -35.432 82.422 16.862 1.00 51.92 294 ASP B C 1
ATOM 2717 O O . ASP B 1 182 ? -35.479 83.565 17.298 1.00 51.52 294 ASP B O 1
ATOM 2722 N N . ASP B 1 183 ? -34.586 82.068 15.906 1.00 50.42 295 ASP B N 1
ATOM 2723 C CA . ASP B 1 183 ? -33.526 82.958 15.416 1.00 49.83 295 ASP B CA 1
ATOM 2724 C C . ASP B 1 183 ? -32.437 83.217 16.450 1.00 48.51 295 ASP B C 1
ATOM 2725 O O . ASP B 1 183 ? -31.691 84.167 16.327 1.00 47.15 295 ASP B O 1
ATOM 2730 N N . VAL B 1 184 ? -32.392 82.378 17.479 1.00 47.45 296 VAL B N 1
ATOM 2731 C CA . VAL B 1 184 ? -31.283 82.301 18.420 1.00 47.19 296 VAL B CA 1
ATOM 2732 C C . VAL B 1 184 ? -30.773 80.874 18.298 1.00 46.40 296 VAL B C 1
ATOM 2733 O O . VAL B 1 184 ? -31.550 79.948 18.099 1.00 46.85 296 VAL B O 1
ATOM 2737 N N . HIS B 1 185 ? -29.478 80.664 18.404 1.00 45.49 297 HIS B N 1
ATOM 2738 C CA . HIS B 1 185 ? -28.981 79.319 18.359 1.00 44.51 297 HIS B CA 1
ATOM 2739 C C . HIS B 1 185 ? -27.820 79.135 19.291 1.00 44.33 297 HIS B C 1
ATOM 2740 O O . HIS B 1 185 ? -26.990 80.033 19.440 1.00 43.92 297 HIS B O 1
ATOM 2747 N N . PHE B 1 186 ? -27.765 77.949 19.902 1.00 44.10 298 PHE B N 1
ATOM 2748 C CA . PHE B 1 186 ? -26.652 77.557 20.747 1.00 44.92 298 PHE B CA 1
ATOM 2749 C C . PHE B 1 186 ? -25.816 76.487 20.045 1.00 44.95 298 PHE B C 1
ATOM 2750 O O . PHE B 1 186 ? -26.325 75.442 19.673 1.00 44.78 298 PHE B O 1
ATOM 2758 N N . SER B 1 187 ? -24.542 76.788 19.805 1.00 45.57 299 SER B N 1
ATOM 2759 C CA . SER B 1 187 ? -23.596 75.794 19.294 1.00 45.98 299 SER B CA 1
ATOM 2760 C C . SER B 1 187 ? -22.661 75.430 20.437 1.00 47.40 299 SER B C 1
ATOM 2761 O O . SER B 1 187 ? -22.053 76.313 21.057 1.00 47.85 299 SER B O 1
ATOM 2764 N N . GLU B 1 188 ? -22.632 74.145 20.762 1.00 48.91 300 GLU B N 1
ATOM 2765 C CA . GLU B 1 188 ? -21.723 73.598 21.758 1.00 50.91 300 GLU B CA 1
ATOM 2766 C C . GLU B 1 188 ? -20.605 72.967 20.967 1.00 50.30 300 GLU B C 1
ATOM 2767 O O . GLU B 1 188 ? -20.845 72.021 20.255 1.00 50.91 300 GLU B O 1
ATOM 2773 N N . LEU B 1 189 ? -19.414 73.543 21.038 1.00 49.76 301 LEU B N 1
ATOM 2774 C CA . LEU B 1 189 ? -18.207 72.923 20.557 1.00 49.25 301 LEU B CA 1
ATOM 2775 C C . LEU B 1 189 ? -17.543 72.234 21.758 1.00 49.19 301 LEU B C 1
ATOM 2776 O O . LEU B 1 189 ? -17.774 72.595 22.906 1.00 48.05 301 LEU B O 1
ATOM 2781 N N . THR B 1 190 ? -16.709 71.241 21.475 1.00 49.73 302 THR B N 1
ATOM 2782 C CA . THR B 1 190 ? -16.123 70.387 22.522 1.00 49.83 302 THR B CA 1
ATOM 2783 C C . THR B 1 190 ? -14.622 70.224 22.262 1.00 50.54 302 THR B C 1
ATOM 2784 O O . THR B 1 190 ? -14.115 70.776 21.275 1.00 50.24 302 THR B O 1
ATOM 2788 N N . SER B 1 191 ? -13.944 69.430 23.114 1.00 51.11 303 SER B N 1
ATOM 2789 C CA . SER B 1 191 ? -12.494 69.103 22.950 1.00 51.44 303 SER B CA 1
ATOM 2790 C C . SER B 1 191 ? -12.184 68.549 21.588 1.00 50.67 303 SER B C 1
ATOM 2791 O O . SER B 1 191 ? -11.108 68.734 21.067 1.00 50.65 303 SER B O 1
ATOM 2794 N N . SER B 1 192 ? -13.141 67.835 21.036 1.00 50.76 304 SER B N 1
ATOM 2795 C CA . SER B 1 192 ? -13.030 67.292 19.694 1.00 50.73 304 SER B CA 1
ATOM 2796 C C . SER B 1 192 ? -12.945 68.343 18.610 1.00 50.22 304 SER B C 1
ATOM 2797 O O . SER B 1 192 ? -12.548 68.048 17.478 1.00 49.12 304 SER B O 1
ATOM 2800 N N . ASP B 1 193 ? -13.358 69.567 18.944 1.00 50.17 305 ASP B N 1
ATOM 2801 C CA . ASP B 1 193 ? -13.316 70.650 17.979 1.00 50.17 305 ASP B CA 1
ATOM 2802 C C . ASP B 1 193 ? -12.065 71.476 18.091 1.00 50.24 305 ASP B C 1
ATOM 2803 O O . ASP B 1 193 ? -11.892 72.422 17.308 1.00 49.57 305 ASP B O 1
ATOM 2808 N N . VAL B 1 194 ? -11.221 71.117 19.069 1.00 50.53 306 VAL B N 1
ATOM 2809 C CA . VAL B 1 194 ? -10.012 71.850 19.377 1.00 51.16 306 VAL B CA 1
ATOM 2810 C C . VAL B 1 194 ? -8.920 71.373 18.426 1.00 52.14 306 VAL B C 1
ATOM 2811 O O . VAL B 1 194 ? -8.442 70.260 18.552 1.00 51.89 306 VAL B O 1
ATOM 2815 N N . VAL B 1 195 ? -8.590 72.219 17.454 1.00 52.85 307 VAL B N 1
ATOM 2816 C CA . VAL B 1 195 ? -7.584 71.930 16.466 1.00 54.00 307 VAL B CA 1
ATOM 2817 C C . VAL B 1 195 ? -6.435 72.912 16.725 1.00 54.82 307 VAL B C 1
ATOM 2818 O O . VAL B 1 195 ? -6.545 74.136 16.501 1.00 54.04 307 VAL B O 1
ATOM 2822 N N . ARG B 1 196 ? -5.352 72.368 17.269 1.00 55.76 308 ARG B N 1
ATOM 2823 C CA . ARG B 1 196 ? -4.107 73.092 17.437 1.00 56.57 308 ARG B CA 1
ATOM 2824 C C . ARG B 1 196 ? -3.026 72.443 16.594 1.00 55.37 308 ARG B C 1
ATOM 2825 O O . ARG B 1 196 ? -3.107 71.239 16.232 1.00 54.52 308 ARG B O 1
ATOM 2833 N N . HIS B 1 197 ? -1.991 73.231 16.315 1.00 54.71 309 HIS B N 1
ATOM 2834 C CA . HIS B 1 197 ? -0.696 72.666 15.936 1.00 53.99 309 HIS B CA 1
ATOM 2835 C C . HIS B 1 197 ? -0.366 71.508 16.882 1.00 53.41 309 HIS B C 1
ATOM 2836 O O . HIS B 1 197 ? -0.517 71.625 18.093 1.00 51.92 309 HIS B O 1
ATOM 2843 N N . GLN B 1 198 ? 0.118 70.402 16.343 1.00 53.97 310 GLN B N 1
ATOM 2844 C CA . GLN B 1 198 ? 0.321 69.233 17.170 1.00 55.69 310 GLN B CA 1
ATOM 2845 C C . GLN B 1 198 ? 1.440 69.362 18.196 1.00 54.66 310 GLN B C 1
ATOM 2846 O O . GLN B 1 198 ? 1.477 68.632 19.178 1.00 53.45 310 GLN B O 1
ATOM 2852 N N . LEU B 1 199 ? 2.351 70.312 17.978 1.00 54.79 311 LEU B N 1
ATOM 2853 C CA . LEU B 1 199 ? 3.420 70.542 18.920 1.00 54.08 311 LEU B CA 1
ATOM 2854 C C . LEU B 1 199 ? 2.899 71.091 20.218 1.00 54.29 311 LEU B C 1
ATOM 2855 O O . LEU B 1 199 ? 3.571 70.951 21.236 1.00 55.47 311 LEU B O 1
ATOM 2860 N N . VAL B 1 200 ? 1.740 71.749 20.199 1.00 53.89 312 VAL B N 1
ATOM 2861 C CA . VAL B 1 200 ? 1.192 72.320 21.427 1.00 53.91 312 VAL B CA 1
ATOM 2862 C C . VAL B 1 200 ? 0.794 71.172 22.363 1.00 53.89 312 VAL B C 1
ATOM 2863 O O . VAL B 1 200 ? 1.148 71.170 23.529 1.00 53.01 312 VAL B O 1
ATOM 2867 N N . GLY B 1 201 ? 0.071 70.199 21.826 1.00 54.63 313 GLY B N 1
ATOM 2868 C CA . GLY B 1 201 ? -0.267 68.997 22.565 1.00 55.19 313 GLY B CA 1
ATOM 2869 C C . GLY B 1 201 ? 0.954 68.262 23.081 1.00 55.44 313 GLY B C 1
ATOM 2870 O O . GLY B 1 201 ? 1.020 67.890 24.256 1.00 55.00 313 GLY B O 1
ATOM 2871 N N . HIS B 1 202 ? 1.928 68.053 22.206 1.00 56.65 314 HIS B N 1
ATOM 2872 C CA . HIS B 1 202 ? 3.151 67.325 22.593 1.00 57.30 314 HIS B CA 1
ATOM 2873 C C . HIS B 1 202 ? 3.899 68.054 23.702 1.00 58.37 314 HIS B C 1
ATOM 2874 O O . HIS B 1 202 ? 4.498 67.425 24.583 1.00 58.68 314 HIS B O 1
ATOM 2881 N N . ILE B 1 203 ? 3.896 69.378 23.654 1.00 59.20 315 ILE B N 1
ATOM 2882 C CA . ILE B 1 203 ? 4.594 70.147 24.683 1.00 60.75 315 ILE B CA 1
ATOM 2883 C C . ILE B 1 203 ? 3.826 70.086 25.998 1.00 61.32 315 ILE B C 1
ATOM 2884 O O . ILE B 1 203 ? 4.427 69.945 27.041 1.00 61.43 315 ILE B O 1
ATOM 2889 N N . VAL B 1 204 ? 2.509 70.225 25.934 1.00 63.12 316 VAL B N 1
ATOM 2890 C CA . VAL B 1 204 ? 1.652 70.174 27.123 1.00 64.63 316 VAL B CA 1
ATOM 2891 C C . VAL B 1 204 ? 1.764 68.819 27.816 1.00 66.03 316 VAL B C 1
ATOM 2892 O O . VAL B 1 204 ? 1.810 68.756 29.042 1.00 65.99 316 VAL B O 1
ATOM 2896 N N . ASP B 1 205 ? 1.789 67.753 27.023 1.00 67.67 317 ASP B N 1
ATOM 2897 C CA . ASP B 1 205 ? 1.981 66.410 27.555 1.00 69.66 317 ASP B CA 1
ATOM 2898 C C . ASP B 1 205 ? 3.336 66.310 28.250 1.00 71.25 317 ASP B C 1
ATOM 2899 O O . ASP B 1 205 ? 3.425 65.757 29.338 1.00 71.68 317 ASP B O 1
ATOM 2904 N N . ALA B 1 206 ? 4.379 66.870 27.632 1.00 72.90 318 ALA B N 1
ATOM 2905 C CA . ALA B 1 206 ? 5.728 66.848 28.194 1.00 73.94 318 ALA B CA 1
ATOM 2906 C C . ALA B 1 206 ? 5.748 67.459 29.586 1.00 75.23 318 ALA B C 1
ATOM 2907 O O . ALA B 1 206 ? 6.437 66.974 30.468 1.00 75.27 318 ALA B O 1
ATOM 2909 N N . TYR B 1 207 ? 4.981 68.528 29.772 1.00 76.97 319 TYR B N 1
ATOM 2910 C CA . TYR B 1 207 ? 4.907 69.224 31.058 1.00 78.21 319 TYR B CA 1
ATOM 2911 C C . TYR B 1 207 ? 4.180 68.380 32.106 1.00 79.67 319 TYR B C 1
ATOM 2912 O O . TYR B 1 207 ? 4.598 68.329 33.267 1.00 79.99 319 TYR B O 1
ATOM 2921 N N . GLU B 1 208 ? 3.108 67.709 31.681 1.00 81.12 320 GLU B N 1
ATOM 2922 C CA . GLU B 1 208 ? 2.318 66.832 32.563 1.00 82.02 320 GLU B CA 1
ATOM 2923 C C . GLU B 1 208 ? 3.201 65.733 33.191 1.00 82.48 320 GLU B C 1
ATOM 2924 O O . GLU B 1 208 ? 3.340 65.652 34.420 1.00 82.74 320 GLU B O 1
#

CATH classification: 3.40.50.300

Secondary structure (DSSP, 8-state):
-----SHHHHHHHHHHHH-SEEEEE--TTSSTTT---HHHHHHHTTS-SEEEEEE-S--TTPPP-SS---TTTHHHHHHHT---TTHHHH---SSEEEEETT-----B-SEEEEE-SGGG--S----GGGB-TT---EEE---HHHHHHTTT-TTEEEEE--GGG----HHHHHHHHHH-/-----SHHHHHHHHHHHH-SEEEEE--TTSSTTT---HHHHHHHTTS-SEEEEEE-S--TTPPP-S---TTTHHHHHHHT---TTTTTT---SSEEEEETT-----B-SEEEEE-SGGG--S----GGGB-SS---EEE---THHHHHHTTT-TTEEEEE--GGG----HHHHHHHHHH-

Radius of gyration: 23.08 Å; Cα contacts (8 Å, |Δi|>4): 613; chains: 2; bounding box: 81×42×39 Å

Sequence (360 aa):
VIRPKTLGQKHYVDAIDTNTIVFGLGPAGSGKTYLAAKAVQALQSKQVSRIILTRPAVEAGEKLGFLPGDPYLRRPLHDALRDVEPEVIPKLEEAGIVEVAPLAYRRGRTLNDAFVILDEAQNTTPAQKFLTRLGFGSKVVTGDGLRLVRRHILRGVDDVHFSELTSSDVVRHQLVGHIVDAYEVIRPKTLGQKHYVDAIDTNTIVFGLGPAGSGKTYLAAKAVQALQSKQVSRRIILTRPAVEAGEKLGFLPDPYLRPLHDALRDVEPEVIPKLEAGIVEVAPLAYRRGRTLNDAFVILDEAQNTTPAQKFLTRLGFGSKVVTGDSGLRLVRHILRGVDDVHFSELTSSDVVRHQLVGHIVDAYE

Organism: Corynebacterium glutamicum (strain ATCC 13032 / DSM 20300 / JCM 1318 / BCRC 11384 / CCUG 27702 / LMG 3730 / NBRC 12168 / NCIMB 10025 / NRRL B-2784 / 534) (NCBI:txid196627)

InterPro domains:
  IPR003714 PhoH-like protein [PF02562] (128-331)
  IPR027417 P-loop containing nucleoside triphosphate hydrolase [G3DSA:3.40.50.300] (125-331)
  IPR027417 P-loop containing nucleoside triphosphate hydrolase [SSF52540] (93-293)
  IPR051451 PhoH2-like [PTHR30473] (30-335)

Nearest PDB structures (foldseek):
  3b85-assembly1_A  TM=1.002E+00  e=6.040E-34  Corynebacterium glutamicum ATCC 13032
  3b85-assembly1_B  TM=9.957E-01  e=5.387E-32  Corynebacterium glutamicum ATCC 13032
  6zqc-assembly1_JA  TM=4.318E-01  e=1.398E-03  Saccharomyces cerevisiae S288C
  2b8t-assembly1_C  TM=5.060E-01  e=1.320E-02  Ureaplasma parvum
  7dxq-assembly1_B  TM=4.257E-01  e=2.986E-01  Synechococcus elongatus PCC 7942 = FACHB-805